Protein AF-A0ABD7PD71-F1 (afdb_monomer)

Organism: Klebsiella variicola (NCBI:txid244366)

InterPro domains:
  IPR013321 Arc-type ribbon-helix-helix [G3DSA:1.10.1220.10] (1-47)

Nearest PDB structures (foldseek):
  6bfi-assembly2_B  TM=2.786E-01  e=1.141E-01  Oscarella pearsei
  6bfi-assembly1_A  TM=2.712E-01  e=1.090E-01  Oscarella pearsei
  7qhm-assembly1_S  TM=3.442E-01  e=3.228E+00  Corynebacterium glutamicum ATCC 13032

pLDDT: mean 72.52, std 14.48, range [35.03, 93.0]

Solvent-accessible surface area (backbone atoms only — not comparable to full-atom values): 16579 Å² total; per-residue (Å²): 137,86,82,85,83,82,85,72,58,67,75,59,51,51,58,51,34,66,67,31,47,83,75,76,37,48,64,68,59,49,55,51,49,52,53,49,48,28,70,75,68,76,44,79,93,69,85,77,70,77,73,69,73,80,74,54,23,56,61,52,38,49,52,43,50,51,41,46,52,50,34,48,52,58,51,48,51,35,58,75,68,65,44,19,72,89,40,92,66,21,50,61,54,53,48,51,44,52,50,42,48,48,51,31,50,50,54,40,65,76,38,42,77,45,34,54,62,6,66,57,25,39,41,79,41,85,44,83,85,90,45,71,45,80,41,66,53,82,71,78,52,67,62,59,35,51,50,23,52,52,46,22,63,75,24,42,86,38,63,75,60,18,50,55,23,48,52,55,28,51,54,47,48,51,56,54,47,34,30,75,70,69,58,80,49,71,67,56,40,52,51,46,31,49,52,23,48,51,47,26,51,51,23,44,53,60,29,61,40,95,86,52,52,68,72,56,18,50,52,26,46,52,55,19,50,55,27,44,51,52,22,49,51,39,53,64,72,55,76,81,56,91,68,51,66,63,54,53,49,49,49,55,51,52,53,49,51,52,54,50,45,49,53,48,58,76,54,62,58,101,69,84,83,76,85,83,57,75,62,57,59,58,47,50,56,54,47,55,56,49,53,65,75,74,108

Mean predicted aligned error: 18.16 Å

Sequence (295 aa):
MAQINIRLPDEVSEKAGEVLTPIGLTLNSYLQGIAHHMAETGQIPVVIRQQSVALKPEEVFLEAFIRYRTAYTHLHDIYEEQVSDTTPGGTERLTRCADEVSAALEFFKQHEKIIAAAPSQLEVLPGAGSETYTFARSPELFIPLTGYLRESIRRSGSQPHMEQALLRAVDTLNELQKMVSGEVSATTTAVFIIQDARTVMLCAEEATRKDQEYIVARAWVSRMKEAFQRADLAYLNLKADAKISAFSRIIILLRRLVEDAERYVSRMPEKGEKFASGLQEDLSHLLDTLEQSLS

Secondary structure (DSSP, 8-state):
---------HHHHHHHHHHHGGGT--HHHHHHHHHHHHHHHSS-S-----------HHHHHHHHHHHHHHHHHHHHHHHHTT--TTSTTHHHHHHHHHHHHHHHHHHHHHHHHHHTTSGGGEEEEE-STT-EEEEE-----HHHHHHHHHHHHHTTT-HHHHHHHHHHHHHHHHHHHHHHHT---HHHHHHHHHHHHHHHHHHHHHHT-TT--HHHHHHHHHHHHHHHHHHHHHHHHTTTSTTHHHHHHHHHHHHHHHHHHHHHHHH--SS------HHHHHHHHHHHHHHHTT-

Radius of gyration: 26.74 Å; Cα contacts (8 Å, |Δi|>4): 281; chains: 1; bounding box: 75×42×70 Å

Structure (mmCIF, N/CA/C/O backbone):
data_AF-A0ABD7PD71-F1
#
_entry.id   AF-A0ABD7PD71-F1
#
loop_
_atom_site.group_PDB
_atom_site.id
_atom_site.type_symbol
_atom_site.label_atom_id
_atom_site.label_alt_id
_atom_site.label_comp_id
_atom_site.label_asym_id
_atom_site.label_entity_id
_atom_site.label_seq_id
_atom_site.pdbx_PDB_ins_code
_atom_site.Cartn_x
_atom_site.Cartn_y
_atom_site.Cartn_z
_atom_site.occupancy
_atom_site.B_iso_or_equiv
_atom_site.auth_seq_id
_atom_site.auth_comp_id
_atom_site.auth_asym_id
_atom_site.auth_atom_id
_atom_site.pdbx_PDB_model_num
ATOM 1 N N . MET A 1 1 ? 44.107 -11.091 30.445 1.00 36.75 1 MET A N 1
ATOM 2 C CA . MET A 1 1 ? 43.162 -10.109 31.017 1.00 36.75 1 MET A CA 1
ATOM 3 C C . MET A 1 1 ? 42.446 -9.431 29.864 1.00 36.75 1 MET A C 1
ATOM 5 O O . MET A 1 1 ? 43.117 -8.789 29.070 1.00 36.75 1 MET A O 1
ATOM 9 N N . ALA A 1 2 ? 41.136 -9.633 29.714 1.00 36.69 2 ALA A N 1
ATOM 10 C CA . ALA A 1 2 ? 40.344 -8.931 28.706 1.00 36.69 2 ALA A CA 1
ATOM 11 C C . ALA A 1 2 ? 39.770 -7.657 29.344 1.00 36.69 2 ALA A C 1
ATOM 13 O O . ALA A 1 2 ? 39.010 -7.746 30.305 1.00 36.69 2 ALA A O 1
ATOM 14 N N . GLN A 1 3 ? 40.168 -6.482 28.857 1.00 47.38 3 GLN A N 1
ATOM 15 C CA . GLN A 1 3 ? 39.502 -5.226 29.204 1.00 47.38 3 GLN A CA 1
ATOM 16 C C . GLN A 1 3 ? 38.254 -5.091 28.332 1.00 47.38 3 GLN A C 1
ATOM 18 O O . GLN A 1 3 ? 38.352 -5.035 27.108 1.00 47.38 3 GLN A O 1
ATOM 23 N N . ILE A 1 4 ? 37.082 -5.041 28.961 1.00 45.34 4 ILE A N 1
ATOM 24 C CA . ILE A 1 4 ? 35.839 -4.688 28.277 1.00 45.34 4 ILE A CA 1
ATOM 25 C C . ILE A 1 4 ? 35.793 -3.159 28.215 1.00 45.34 4 ILE A C 1
ATOM 27 O O . ILE A 1 4 ? 35.475 -2.505 29.204 1.00 45.34 4 ILE A O 1
ATOM 31 N N . ASN A 1 5 ? 36.146 -2.586 27.064 1.00 50.91 5 ASN A N 1
ATOM 32 C CA . ASN A 1 5 ? 35.965 -1.158 26.810 1.00 50.91 5 ASN A CA 1
ATOM 33 C C . ASN A 1 5 ? 34.536 -0.916 26.316 1.00 50.91 5 ASN A C 1
ATOM 35 O O . ASN A 1 5 ? 34.226 -1.159 25.151 1.00 50.91 5 ASN A O 1
ATOM 39 N N . ILE A 1 6 ? 33.670 -0.430 27.203 1.00 58.53 6 ILE A N 1
ATOM 40 C CA . ILE A 1 6 ? 32.329 0.034 26.843 1.00 58.53 6 ILE A CA 1
ATOM 41 C C . ILE A 1 6 ? 32.443 1.519 26.492 1.00 58.53 6 ILE A C 1
ATOM 43 O O . ILE A 1 6 ? 32.759 2.336 27.353 1.00 58.53 6 ILE A O 1
ATOM 47 N N . ARG A 1 7 ? 32.206 1.875 25.224 1.00 61.16 7 ARG A N 1
ATOM 48 C CA . ARG A 1 7 ? 32.016 3.273 24.813 1.00 61.16 7 ARG A CA 1
ATOM 49 C C . ARG A 1 7 ? 30.529 3.593 24.819 1.00 61.16 7 ARG A C 1
ATOM 51 O O . ARG A 1 7 ? 29.764 2.944 24.111 1.00 61.16 7 ARG A O 1
ATOM 58 N N . LEU A 1 8 ? 30.149 4.602 25.590 1.00 68.62 8 LEU A N 1
ATOM 59 C CA . LEU A 1 8 ? 28.817 5.197 25.569 1.00 68.62 8 LEU A CA 1
ATOM 60 C C . LEU A 1 8 ? 28.915 6.615 24.994 1.00 68.62 8 LEU A C 1
ATOM 62 O O . LEU A 1 8 ? 29.953 7.253 25.174 1.00 68.62 8 LEU A O 1
ATOM 66 N N . PRO A 1 9 ? 27.867 7.122 24.324 1.00 75.50 9 PRO A N 1
ATOM 67 C CA . PRO A 1 9 ? 27.778 8.539 23.986 1.00 75.50 9 PRO A CA 1
ATOM 68 C C . PRO A 1 9 ? 27.881 9.411 25.245 1.00 75.50 9 PRO A C 1
ATOM 70 O O . PRO A 1 9 ? 27.367 9.030 26.303 1.00 75.50 9 PRO A O 1
ATOM 73 N N . ASP A 1 10 ? 28.508 10.582 25.129 1.00 73.38 10 ASP A N 1
ATOM 74 C CA . ASP A 1 10 ? 28.763 11.477 26.269 1.00 73.38 10 ASP A CA 1
ATOM 75 C C . ASP A 1 10 ? 27.461 11.868 26.988 1.00 73.38 10 ASP A C 1
ATOM 77 O O . ASP A 1 10 ? 27.366 11.746 28.207 1.00 73.38 10 ASP A O 1
ATOM 81 N N . GLU A 1 11 ? 26.408 12.182 26.228 1.00 74.19 11 GLU A N 1
ATOM 82 C CA . GLU A 1 11 ? 25.088 12.553 26.760 1.00 74.19 11 GLU A CA 1
ATOM 83 C C . GLU A 1 11 ? 24.430 11.429 27.590 1.00 74.19 11 GLU A C 1
ATOM 85 O O . GLU A 1 11 ? 23.735 11.677 28.575 1.00 74.19 11 GLU A O 1
ATOM 90 N N . VAL A 1 12 ? 24.652 10.167 27.209 1.00 73.88 12 VAL A N 1
ATOM 91 C CA . VAL A 1 12 ? 24.123 9.002 27.937 1.00 73.88 12 VAL A CA 1
ATOM 92 C C . VAL A 1 12 ? 24.928 8.762 29.213 1.00 73.88 12 VAL A C 1
ATOM 94 O O . VAL A 1 12 ? 24.358 8.422 30.250 1.00 73.88 12 VAL A O 1
ATOM 97 N N . SER A 1 13 ? 26.245 8.960 29.147 1.00 78.56 13 SER A N 1
ATOM 98 C CA . SER A 1 13 ? 27.147 8.813 30.293 1.00 78.56 13 SER A CA 1
ATOM 99 C C . SER A 1 13 ? 26.860 9.852 31.375 1.00 78.56 13 SER A C 1
ATOM 101 O O . SER A 1 13 ? 26.856 9.517 32.559 1.00 78.56 13 SER A O 1
ATOM 103 N N . GLU A 1 14 ? 26.571 11.087 30.968 1.00 80.19 14 GLU A N 1
ATOM 104 C CA . GLU A 1 14 ? 26.246 12.196 31.864 1.00 80.19 14 GLU A CA 1
ATOM 105 C C . GLU A 1 14 ? 24.923 11.943 32.603 1.00 80.19 14 GLU A C 1
ATOM 107 O O . GLU A 1 14 ? 24.906 11.907 33.834 1.00 80.19 14 GLU A O 1
ATOM 112 N N . LYS A 1 15 ? 23.852 11.594 31.872 1.00 81.12 15 LYS A N 1
ATOM 113 C CA . LYS A 1 15 ? 22.547 11.230 32.463 1.00 81.12 15 LYS A CA 1
ATOM 114 C C . LYS A 1 15 ? 22.629 10.013 33.387 1.00 81.12 15 LYS A C 1
ATOM 116 O O . LYS A 1 15 ? 21.991 9.979 34.436 1.00 81.12 15 LYS A O 1
ATOM 121 N N . ALA A 1 16 ? 23.417 8.997 33.029 1.00 79.00 16 ALA A N 1
ATOM 122 C CA . ALA A 1 16 ? 23.639 7.849 33.908 1.00 79.00 16 ALA A CA 1
ATOM 123 C C . ALA A 1 16 ? 24.403 8.252 35.185 1.00 79.00 16 ALA A C 1
ATOM 125 O O . ALA A 1 16 ? 24.105 7.756 36.273 1.00 79.00 16 ALA A O 1
ATOM 126 N N . GLY A 1 17 ? 25.359 9.177 35.065 1.00 81.19 17 GLY A N 1
ATOM 127 C CA . GLY A 1 17 ? 26.083 9.762 36.191 1.00 81.19 17 GLY A CA 1
ATOM 128 C C . GLY A 1 17 ? 25.165 10.492 37.171 1.00 81.19 17 GLY A C 1
ATOM 129 O O . GLY A 1 17 ? 25.295 10.291 38.378 1.00 81.19 17 GLY A O 1
ATOM 130 N N . GLU A 1 18 ? 24.194 11.264 36.682 1.00 85.81 18 GLU A N 1
ATOM 131 C CA . GLU A 1 18 ? 23.212 11.978 37.517 1.00 85.81 18 GLU A CA 1
ATOM 132 C C . GLU A 1 18 ? 22.375 11.040 38.401 1.00 85.81 18 GLU A C 1
ATOM 134 O O . GLU A 1 18 ? 22.024 11.396 39.524 1.00 85.81 18 GLU A O 1
A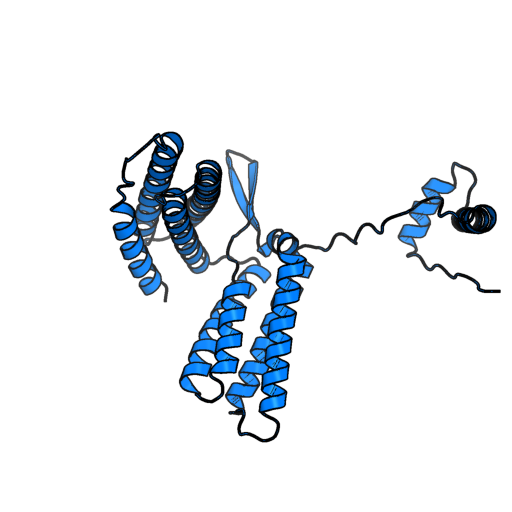TOM 139 N N . VAL A 1 19 ? 22.096 9.820 37.932 1.00 83.88 19 VAL A N 1
ATOM 140 C CA . VAL A 1 19 ? 21.331 8.808 38.683 1.00 83.88 19 VAL A CA 1
ATOM 141 C C . VAL A 1 19 ? 22.200 8.064 39.703 1.00 83.88 19 VAL A C 1
ATOM 143 O O . VAL A 1 19 ? 21.727 7.709 40.782 1.00 83.88 19 VAL A O 1
ATOM 146 N N . LEU A 1 20 ? 23.473 7.818 39.380 1.00 83.38 20 LEU A N 1
ATOM 147 C CA . LEU A 1 20 ? 24.384 7.024 40.215 1.00 83.38 20 LEU A CA 1
ATOM 148 C C . LEU A 1 20 ? 25.097 7.855 41.294 1.00 83.38 20 LEU A C 1
ATOM 150 O O . LEU A 1 20 ? 25.375 7.352 42.385 1.00 83.38 20 LEU A O 1
ATOM 154 N N . THR A 1 21 ? 25.352 9.136 41.027 1.00 87.06 21 THR A N 1
ATOM 155 C CA . THR A 1 21 ? 26.057 10.035 41.956 1.00 87.06 21 THR A CA 1
ATOM 156 C C . THR A 1 21 ? 25.343 10.186 43.311 1.00 87.06 21 THR A C 1
ATOM 158 O O . THR A 1 21 ? 26.023 10.099 44.336 1.00 87.06 21 THR A O 1
ATOM 161 N N . PRO A 1 22 ? 24.000 10.328 43.385 1.00 89.06 22 PRO A N 1
ATOM 162 C CA . PRO A 1 22 ? 23.274 10.425 44.656 1.00 89.06 22 PRO A CA 1
ATOM 163 C C . PRO A 1 22 ? 23.414 9.196 45.562 1.00 89.06 22 PRO A C 1
ATOM 165 O O . PRO A 1 22 ? 23.293 9.315 46.778 1.00 89.06 22 PRO A O 1
ATOM 168 N N . ILE A 1 23 ? 23.687 8.022 44.985 1.00 84.75 23 ILE A N 1
ATOM 169 C CA . ILE A 1 23 ? 23.923 6.771 45.721 1.00 84.75 23 ILE A CA 1
ATOM 170 C C . ILE A 1 23 ? 25.420 6.467 45.897 1.00 84.75 23 ILE A C 1
ATOM 172 O O . ILE A 1 23 ? 25.787 5.363 46.294 1.00 84.75 23 ILE A O 1
ATOM 176 N N . GLY A 1 24 ? 26.291 7.447 45.622 1.00 85.88 24 GLY A N 1
ATOM 177 C CA . GLY A 1 24 ? 27.736 7.363 45.841 1.00 85.88 24 GLY A CA 1
ATOM 178 C C . GLY A 1 24 ? 28.479 6.473 44.844 1.00 85.88 24 GLY A C 1
ATOM 179 O O . GLY A 1 24 ? 29.598 6.046 45.126 1.00 85.88 24 GLY A O 1
ATOM 180 N N . LEU A 1 25 ? 27.874 6.169 43.694 1.00 85.06 25 LEU A N 1
ATOM 181 C CA . LEU A 1 25 ? 28.465 5.309 42.674 1.00 85.06 25 LEU A CA 1
ATOM 182 C C . LEU A 1 25 ? 28.845 6.109 41.430 1.00 85.06 25 LEU A C 1
ATOM 184 O O . LEU A 1 25 ? 28.166 7.046 41.023 1.00 85.06 25 LEU A O 1
ATOM 188 N N . THR A 1 26 ? 29.927 5.685 40.786 1.00 83.62 26 THR A N 1
ATOM 189 C CA . THR A 1 26 ? 30.259 6.107 39.423 1.00 83.62 26 THR A CA 1
ATOM 190 C C . THR A 1 26 ? 29.777 5.049 38.439 1.00 83.62 26 THR A C 1
ATOM 192 O O . THR A 1 26 ? 29.654 3.871 38.787 1.00 83.62 26 THR A O 1
ATOM 195 N N . LEU A 1 27 ? 29.561 5.438 37.184 1.00 79.56 27 LEU A N 1
ATOM 196 C CA . LEU A 1 27 ? 29.194 4.492 36.131 1.00 79.56 27 LEU A CA 1
ATOM 197 C C . LEU A 1 27 ? 30.212 3.345 36.003 1.00 79.56 27 LEU A C 1
ATOM 199 O O . LEU A 1 27 ? 29.828 2.180 35.936 1.00 79.56 27 LEU A O 1
ATOM 203 N N . ASN A 1 28 ? 31.508 3.659 36.067 1.00 80.81 28 ASN A N 1
ATOM 204 C CA . ASN A 1 28 ? 32.566 2.650 36.008 1.00 80.81 28 ASN A CA 1
ATOM 205 C C . ASN A 1 28 ? 32.539 1.697 37.209 1.00 80.81 28 ASN A C 1
ATOM 207 O O . ASN A 1 28 ? 32.643 0.486 37.020 1.00 80.81 28 ASN A O 1
ATOM 211 N N . SER A 1 29 ? 32.370 2.208 38.433 1.00 80.62 29 SER A N 1
ATOM 212 C CA . SER A 1 29 ? 32.314 1.353 39.628 1.00 80.62 29 SER A CA 1
ATOM 213 C C . SER A 1 29 ? 31.059 0.477 39.646 1.00 80.62 29 SER A C 1
ATOM 215 O O . SER A 1 29 ? 31.117 -0.677 40.063 1.00 80.62 29 SER A O 1
ATOM 217 N N . TYR A 1 30 ? 29.936 0.995 39.144 1.00 82.56 30 TYR A N 1
ATOM 218 C CA . TYR A 1 30 ? 28.691 0.243 39.013 1.00 82.56 30 TYR A CA 1
ATOM 219 C C . TYR A 1 30 ? 28.817 -0.911 38.003 1.00 82.56 30 TYR A C 1
ATOM 221 O O . TYR A 1 30 ? 28.491 -2.055 38.324 1.00 82.56 30 TYR A O 1
ATOM 229 N N . LEU A 1 31 ? 29.372 -0.648 36.814 1.00 79.25 31 LEU A N 1
ATOM 230 C CA . LEU A 1 31 ? 29.598 -1.674 35.787 1.00 79.25 31 LEU A CA 1
ATOM 231 C C . LEU A 1 31 ? 30.602 -2.746 36.242 1.00 79.25 31 LEU A C 1
ATOM 233 O O . LEU A 1 31 ? 30.401 -3.933 35.979 1.00 79.25 31 LEU A O 1
ATOM 237 N N . GLN A 1 32 ? 31.653 -2.355 36.971 1.00 79.69 32 GLN A N 1
ATOM 238 C CA . GLN A 1 32 ? 32.589 -3.304 37.584 1.00 79.69 32 GLN A CA 1
ATOM 239 C C . GLN A 1 32 ? 31.912 -4.194 38.633 1.00 79.69 32 GLN A C 1
ATOM 241 O O . GLN A 1 32 ? 32.198 -5.392 38.679 1.00 79.69 32 GLN A O 1
ATOM 246 N N . GLY A 1 33 ? 31.000 -3.633 39.434 1.00 79.75 33 GLY A N 1
ATOM 247 C CA . GLY A 1 33 ? 30.211 -4.377 40.418 1.00 79.75 33 GLY A CA 1
ATOM 248 C C . G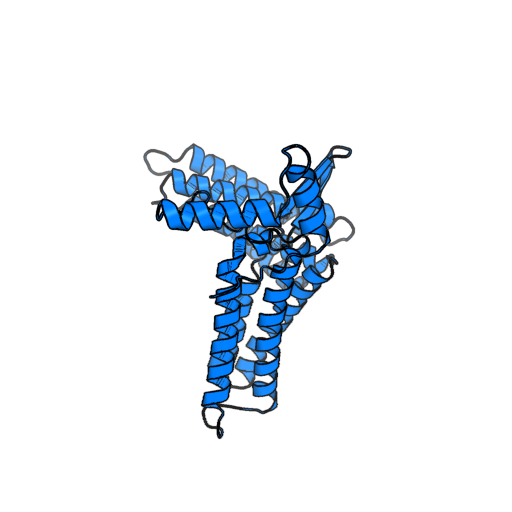LY A 1 33 ? 29.295 -5.421 39.777 1.00 79.75 33 GLY A C 1
ATOM 249 O O . GLY A 1 33 ? 29.239 -6.554 40.249 1.00 79.75 33 GLY A O 1
ATOM 250 N N . ILE A 1 34 ? 28.651 -5.086 38.653 1.00 76.81 34 ILE A N 1
ATOM 251 C CA . ILE A 1 34 ? 27.865 -6.051 37.864 1.00 76.81 34 ILE A CA 1
ATOM 252 C C . ILE A 1 34 ? 28.758 -7.193 37.369 1.00 76.81 34 ILE A C 1
ATOM 254 O O . ILE A 1 34 ? 28.402 -8.360 37.521 1.00 76.81 34 ILE A O 1
ATOM 258 N N . ALA A 1 35 ? 29.934 -6.873 36.821 1.00 75.00 35 ALA A N 1
ATOM 259 C CA . ALA A 1 35 ? 30.870 -7.884 36.336 1.00 75.00 35 ALA A CA 1
ATOM 260 C C . ALA A 1 35 ? 31.373 -8.809 37.461 1.00 75.00 35 ALA A C 1
ATOM 262 O O . ALA A 1 35 ? 31.451 -10.021 37.259 1.00 75.00 35 ALA A O 1
ATOM 263 N N . HIS A 1 36 ? 31.666 -8.264 38.648 1.00 78.50 36 HIS A N 1
ATOM 264 C CA . HIS A 1 36 ? 32.048 -9.062 39.820 1.00 78.50 36 HIS A CA 1
ATOM 265 C C . HIS A 1 36 ? 30.905 -9.967 40.275 1.00 78.50 36 HIS A C 1
ATOM 267 O O . HIS A 1 36 ? 31.108 -11.164 40.451 1.00 78.50 36 HIS A O 1
ATOM 273 N N . HIS A 1 37 ? 29.688 -9.432 40.367 1.00 76.00 37 HIS A N 1
ATOM 274 C CA . HIS A 1 37 ? 28.518 -10.217 40.742 1.00 76.00 37 HIS A CA 1
ATOM 275 C C . HIS A 1 37 ? 28.256 -11.377 39.769 1.00 76.00 37 HIS A C 1
ATOM 277 O O . HIS A 1 37 ? 27.963 -12.492 40.200 1.00 76.00 37 HIS A O 1
ATOM 283 N N . MET A 1 38 ? 28.405 -11.143 38.460 1.00 75.94 38 MET A N 1
ATOM 284 C CA . MET A 1 38 ? 28.291 -12.191 37.440 1.00 7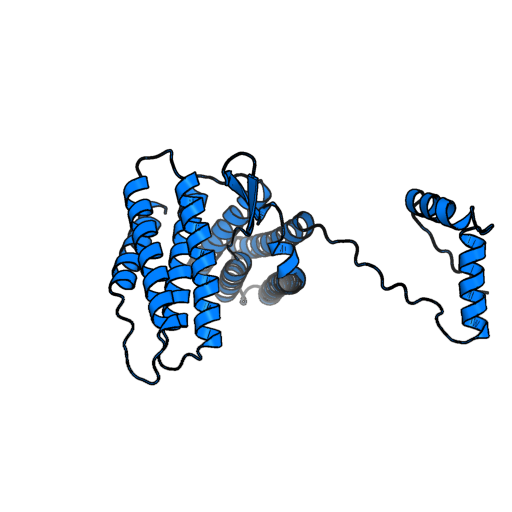5.94 38 MET A CA 1
ATOM 285 C C . MET A 1 38 ? 29.364 -13.272 37.599 1.00 75.94 38 MET A C 1
ATOM 287 O O . MET A 1 38 ? 29.066 -14.454 37.446 1.00 75.94 38 MET A O 1
ATOM 291 N N . ALA A 1 39 ? 30.601 -12.878 37.911 1.00 78.56 39 ALA A N 1
ATOM 292 C CA . ALA A 1 39 ? 31.701 -13.813 38.126 1.00 78.56 39 ALA A CA 1
ATOM 293 C C . ALA A 1 39 ? 31.507 -14.664 39.393 1.00 78.56 39 ALA A C 1
ATOM 295 O O . ALA A 1 39 ? 31.817 -15.852 39.380 1.00 78.56 39 ALA A O 1
ATOM 296 N N . GLU A 1 40 ? 30.977 -14.076 40.467 1.00 80.00 40 GLU A N 1
ATOM 297 C CA . GLU A 1 40 ? 30.764 -14.761 41.747 1.00 80.00 40 GLU A CA 1
ATOM 298 C C . GLU A 1 40 ? 29.544 -15.689 41.737 1.00 80.00 40 GLU A C 1
ATOM 300 O O . GLU A 1 40 ? 29.584 -16.770 42.320 1.00 80.00 40 GLU A O 1
ATOM 305 N N . THR A 1 41 ? 28.456 -15.286 41.077 1.00 78.06 41 THR A N 1
ATOM 306 C CA . THR A 1 41 ? 27.176 -16.019 41.119 1.00 78.06 41 THR A CA 1
ATOM 307 C C . THR A 1 41 ? 26.910 -16.871 39.881 1.00 78.06 41 THR A C 1
ATOM 309 O O . THR A 1 41 ? 26.029 -17.731 39.904 1.00 78.06 41 THR A O 1
ATOM 312 N N . GLY A 1 42 ? 27.634 -16.635 38.782 1.00 70.94 42 GLY A N 1
ATOM 313 C CA . GLY A 1 42 ? 27.369 -17.257 37.483 1.00 70.94 42 GLY A CA 1
ATOM 314 C C . GLY A 1 42 ? 26.043 -16.825 36.845 1.00 70.94 42 GLY A C 1
ATOM 315 O O . GLY A 1 42 ? 25.611 -17.434 35.867 1.00 70.94 42 GLY A O 1
ATOM 316 N N . GLN A 1 43 ? 25.376 -15.803 37.390 1.00 69.69 43 GLN A N 1
ATOM 317 C CA . GLN A 1 43 ? 24.070 -15.324 36.942 1.00 69.69 43 GLN A CA 1
ATOM 318 C C . GLN A 1 43 ? 24.154 -13.872 36.463 1.00 69.69 43 GLN A C 1
ATOM 320 O O . GLN A 1 43 ? 24.951 -13.079 36.956 1.00 69.69 43 GLN A O 1
ATOM 325 N N . ILE A 1 44 ? 23.317 -13.513 35.486 1.00 67.62 44 ILE A N 1
ATOM 326 C CA . ILE A 1 44 ? 23.185 -12.130 35.013 1.00 67.62 44 ILE A CA 1
ATOM 327 C C . ILE A 1 44 ? 22.226 -11.404 35.972 1.00 67.62 44 ILE A C 1
ATOM 329 O O . ILE A 1 44 ? 21.039 -11.733 35.966 1.00 67.62 44 ILE A O 1
ATOM 333 N N . PRO A 1 45 ? 22.688 -10.421 36.774 1.00 57.88 45 PRO A N 1
ATOM 334 C CA . PRO A 1 45 ? 21.853 -9.792 37.803 1.00 57.88 45 PRO A CA 1
ATOM 335 C C . PRO A 1 45 ? 20.702 -8.972 37.218 1.00 57.88 45 PRO A C 1
ATOM 337 O O . PRO A 1 45 ? 19.654 -8.839 37.843 1.00 57.88 45 PRO A O 1
ATOM 340 N N . VAL A 1 46 ? 20.890 -8.420 36.015 1.00 60.00 46 VAL A N 1
ATOM 341 C CA . VAL A 1 46 ? 19.880 -7.627 35.312 1.00 60.00 46 VAL A CA 1
ATOM 342 C C . VAL A 1 46 ? 19.930 -7.956 33.825 1.00 60.00 46 VAL A C 1
ATOM 344 O O . VAL A 1 46 ? 20.925 -7.698 33.151 1.00 60.00 46 VAL A O 1
ATOM 347 N N . VAL A 1 47 ? 18.834 -8.488 33.287 1.00 51.97 47 VAL A N 1
ATOM 348 C CA . VAL A 1 47 ? 18.639 -8.594 31.837 1.00 51.97 47 VAL A CA 1
ATOM 349 C C . VAL A 1 47 ? 18.040 -7.278 31.354 1.00 51.97 47 VAL A C 1
ATOM 351 O O . VAL A 1 47 ? 16.821 -7.122 31.286 1.00 51.97 47 VAL A O 1
ATOM 354 N N . ILE A 1 48 ? 18.897 -6.313 31.020 1.00 48.91 48 ILE A N 1
ATOM 355 C CA . ILE A 1 48 ? 18.466 -5.136 30.263 1.00 48.91 48 ILE A CA 1
ATOM 356 C C . ILE A 1 48 ? 18.280 -5.610 28.826 1.00 48.91 48 ILE A C 1
ATOM 358 O O . ILE A 1 48 ? 19.232 -5.694 28.051 1.00 48.91 48 ILE A O 1
ATOM 362 N N . ARG A 1 49 ? 17.046 -5.981 28.472 1.00 38.09 49 ARG A N 1
ATOM 363 C CA . ARG A 1 49 ? 16.687 -6.126 27.060 1.00 38.09 49 ARG A CA 1
ATOM 364 C C . ARG A 1 49 ? 16.984 -4.776 26.424 1.00 38.09 49 ARG A C 1
ATOM 366 O O . ARG A 1 49 ? 16.468 -3.775 26.918 1.00 38.09 49 ARG A O 1
ATOM 373 N N . GLN A 1 50 ? 17.820 -4.740 25.383 1.00 37.91 50 GLN A N 1
ATOM 374 C CA . GLN A 1 50 ? 17.919 -3.552 24.540 1.00 37.91 50 GLN A CA 1
ATOM 375 C C . GLN A 1 50 ? 16.483 -3.134 24.230 1.00 37.91 50 GLN A C 1
ATOM 377 O O . GLN A 1 50 ? 15.749 -3.881 23.580 1.00 37.91 50 GLN A O 1
ATOM 382 N N . GLN A 1 51 ? 16.057 -1.976 24.741 1.00 36.03 51 GLN A N 1
ATOM 383 C CA . GLN A 1 51 ? 14.976 -1.267 24.089 1.00 36.03 51 GLN A CA 1
ATOM 384 C C . GLN A 1 51 ? 15.517 -1.042 22.687 1.00 36.03 51 GLN A C 1
ATOM 386 O O . GLN A 1 51 ? 16.475 -0.291 22.508 1.00 36.03 51 GLN A O 1
ATOM 391 N N . SER A 1 52 ? 14.989 -1.805 21.729 1.00 40.47 52 SER A N 1
ATOM 392 C CA . SER A 1 52 ? 15.120 -1.514 20.311 1.00 40.47 52 SER A CA 1
ATOM 393 C C . SER A 1 52 ? 15.004 -0.004 20.186 1.00 40.47 52 SER A C 1
ATOM 395 O O . SER A 1 52 ? 13.969 0.534 20.593 1.00 40.47 52 SER A O 1
ATOM 397 N N . VAL A 1 53 ? 16.078 0.666 19.745 1.00 47.03 53 VAL A N 1
ATOM 398 C CA . VAL A 1 53 ? 16.044 2.096 19.417 1.00 47.03 53 VAL A CA 1
ATOM 399 C C . VAL A 1 53 ? 14.739 2.290 18.671 1.00 47.03 53 VAL A C 1
ATOM 401 O O . VAL A 1 53 ? 14.513 1.562 17.704 1.00 47.03 53 VAL A O 1
ATOM 404 N N . ALA A 1 54 ? 13.835 3.116 19.203 1.00 50.62 54 ALA A N 1
ATOM 405 C CA . ALA A 1 54 ? 12.510 3.271 18.626 1.00 50.62 54 ALA A CA 1
ATOM 406 C C . ALA A 1 54 ? 12.709 3.664 17.160 1.00 50.62 54 ALA A C 1
ATOM 408 O O . ALA A 1 54 ? 13.143 4.779 16.873 1.00 50.62 54 ALA A O 1
ATOM 409 N N . LEU A 1 55 ? 12.518 2.702 16.254 1.00 56.25 55 LEU A N 1
ATOM 410 C CA . LEU A 1 55 ? 12.746 2.902 14.834 1.00 56.25 55 LEU A CA 1
ATOM 411 C C . LEU A 1 55 ? 11.777 3.992 14.406 1.00 56.25 55 LEU A C 1
ATOM 413 O O . LEU A 1 55 ? 10.570 3.836 14.609 1.00 56.25 55 LEU A O 1
ATOM 417 N N . LYS A 1 56 ? 12.290 5.106 13.879 1.00 60.97 56 LYS A N 1
ATOM 418 C CA . LYS A 1 56 ? 11.416 6.201 13.473 1.00 60.97 56 LYS A CA 1
ATOM 419 C C . LYS A 1 56 ? 10.600 5.733 12.270 1.00 60.97 56 LYS A C 1
ATOM 421 O O . LYS A 1 56 ? 11.197 5.379 11.253 1.00 60.97 56 LYS A O 1
ATOM 426 N N . PRO A 1 57 ? 9.262 5.744 12.351 1.00 67.00 57 PRO A N 1
ATOM 427 C CA . PRO A 1 57 ? 8.409 5.263 11.270 1.00 67.00 57 PRO A CA 1
ATOM 428 C C . PRO A 1 57 ? 8.723 5.859 9.886 1.00 67.00 57 PRO A C 1
ATOM 430 O O . PRO A 1 57 ? 8.735 5.134 8.895 1.00 67.00 57 PRO A O 1
ATOM 433 N N . GLU A 1 58 ? 9.070 7.149 9.821 1.00 64.31 58 GLU A N 1
ATOM 434 C CA . GLU A 1 58 ? 9.473 7.842 8.583 1.00 64.31 58 GLU A CA 1
ATOM 435 C C . GLU A 1 58 ? 10.755 7.275 7.967 1.00 64.31 58 GLU A C 1
ATOM 437 O O . GLU A 1 58 ? 10.819 7.061 6.759 1.00 64.31 58 GLU A O 1
ATOM 442 N N . GLU A 1 59 ? 11.768 7.004 8.794 1.00 62.84 59 GLU A N 1
ATOM 443 C CA . GLU A 1 59 ? 13.058 6.469 8.348 1.00 62.84 59 GLU A CA 1
ATOM 444 C C . GLU A 1 59 ? 12.882 5.047 7.802 1.00 62.84 59 GLU A C 1
ATOM 446 O O . GLU A 1 59 ? 13.454 4.694 6.774 1.00 62.84 59 GLU A O 1
ATOM 451 N N . VAL A 1 60 ? 12.023 4.247 8.442 1.00 74.25 60 VAL A N 1
ATOM 452 C CA . VAL A 1 60 ? 11.722 2.878 8.004 1.00 74.25 60 VAL A CA 1
ATOM 453 C C . VAL A 1 60 ? 10.888 2.860 6.720 1.00 74.25 60 VAL A C 1
ATOM 455 O O . VAL A 1 60 ? 11.145 2.044 5.835 1.00 74.25 60 VAL A O 1
ATOM 458 N N . PHE A 1 61 ? 9.916 3.767 6.582 1.00 80.75 61 PHE A N 1
ATOM 459 C CA . PHE A 1 61 ? 9.157 3.932 5.340 1.00 80.75 61 PHE A CA 1
ATOM 460 C C . PHE A 1 61 ? 10.064 4.366 4.181 1.00 80.75 61 PHE A C 1
ATOM 462 O O . PHE A 1 61 ? 9.998 3.785 3.095 1.00 80.75 61 PHE A O 1
ATOM 469 N N . LEU A 1 62 ? 10.940 5.350 4.412 1.00 71.56 62 LEU A N 1
ATOM 470 C CA . LEU A 1 62 ? 11.886 5.837 3.410 1.00 71.56 62 LEU A CA 1
ATOM 471 C C . LEU A 1 62 ? 12.865 4.739 2.978 1.00 71.56 62 LEU A C 1
ATOM 473 O O . LEU A 1 62 ? 13.102 4.568 1.786 1.00 71.56 62 LEU A O 1
ATOM 477 N N . GLU A 1 63 ? 13.383 3.960 3.926 1.00 77.50 63 GLU A N 1
ATOM 478 C CA . GLU A 1 63 ? 14.259 2.822 3.642 1.00 77.50 63 GLU A CA 1
ATOM 479 C C . GLU A 1 63 ? 13.545 1.752 2.800 1.00 77.50 63 GLU A C 1
ATOM 481 O O . GLU A 1 63 ? 14.103 1.259 1.817 1.00 77.50 63 GLU A O 1
ATOM 486 N N . ALA A 1 64 ? 12.283 1.431 3.117 1.00 86.25 64 ALA A N 1
ATOM 487 C CA . ALA A 1 64 ? 11.482 0.526 2.295 1.00 86.25 64 ALA A CA 1
ATOM 488 C C . ALA A 1 64 ? 11.317 1.077 0.869 1.00 86.25 64 ALA A C 1
ATOM 490 O O . ALA A 1 64 ? 11.584 0.370 -0.104 1.00 86.25 64 ALA A O 1
ATOM 491 N N . PHE A 1 65 ? 10.949 2.352 0.729 1.00 84.75 65 PHE A N 1
ATOM 492 C CA . PHE A 1 65 ? 10.820 3.019 -0.567 1.00 84.75 65 PHE A CA 1
ATOM 493 C C . PHE A 1 65 ? 12.121 2.987 -1.387 1.00 84.75 65 PHE A C 1
ATOM 495 O O . PHE A 1 65 ? 12.093 2.609 -2.560 1.00 84.75 65 PHE A O 1
ATOM 502 N N . ILE A 1 66 ? 13.265 3.322 -0.781 1.00 74.50 66 ILE A N 1
ATOM 503 C CA . ILE A 1 66 ? 14.576 3.334 -1.450 1.00 74.50 66 ILE A CA 1
ATOM 504 C C . ILE A 1 66 ? 14.941 1.942 -1.973 1.00 74.50 66 ILE A C 1
ATOM 506 O O . ILE A 1 66 ? 15.434 1.831 -3.098 1.00 74.50 66 ILE A O 1
ATOM 510 N N . ARG A 1 67 ? 14.656 0.876 -1.214 1.00 85.50 67 ARG A N 1
ATOM 511 C CA . ARG A 1 67 ? 14.922 -0.509 -1.641 1.00 85.50 67 ARG A CA 1
ATOM 512 C C . ARG A 1 67 ? 14.136 -0.880 -2.893 1.00 85.50 67 ARG A C 1
ATOM 514 O O . ARG A 1 67 ? 14.723 -1.364 -3.858 1.00 85.50 67 ARG A O 1
ATOM 521 N N . TYR A 1 68 ? 12.835 -0.591 -2.917 1.00 89.75 68 TYR A N 1
ATOM 522 C CA . TYR A 1 68 ? 12.013 -0.844 -4.103 1.00 89.75 68 TYR A CA 1
ATOM 523 C C . TYR A 1 68 ? 12.408 0.031 -5.295 1.00 89.75 68 TYR A C 1
ATOM 525 O O . TYR A 1 68 ? 12.439 -0.455 -6.424 1.00 89.75 68 TYR A O 1
ATOM 533 N N . ARG A 1 69 ? 12.743 1.304 -5.062 1.00 83.81 69 ARG A N 1
ATOM 534 C CA . ARG A 1 69 ? 13.200 2.211 -6.121 1.00 83.81 69 ARG A CA 1
ATOM 535 C C . ARG A 1 69 ? 14.529 1.760 -6.721 1.00 83.81 69 ARG A C 1
ATOM 537 O O . ARG A 1 69 ? 14.686 1.812 -7.932 1.00 83.81 69 ARG A O 1
ATOM 544 N N . THR A 1 70 ? 15.451 1.273 -5.896 1.00 80.81 70 THR A N 1
ATOM 545 C CA . THR A 1 70 ? 16.725 0.696 -6.355 1.00 80.81 70 THR A CA 1
ATOM 546 C C . THR A 1 70 ? 16.486 -0.523 -7.243 1.00 80.81 70 THR A C 1
ATOM 548 O O . THR A 1 70 ? 17.007 -0.576 -8.354 1.00 80.81 70 THR A O 1
ATOM 551 N N . ALA A 1 71 ? 15.634 -1.454 -6.797 1.00 90.12 71 ALA A N 1
ATOM 552 C CA . ALA A 1 71 ? 15.282 -2.637 -7.580 1.00 90.12 71 ALA A CA 1
ATOM 553 C C . ALA A 1 71 ? 14.608 -2.274 -8.918 1.00 90.12 71 ALA A C 1
ATOM 555 O O . ALA A 1 71 ? 14.908 -2.877 -9.946 1.00 90.12 71 ALA A O 1
ATOM 556 N N . TYR A 1 72 ? 13.728 -1.264 -8.924 1.00 92.12 72 TYR A N 1
ATOM 557 C CA . TYR A 1 72 ? 13.141 -0.729 -10.153 1.00 92.12 72 TYR A CA 1
ATOM 558 C C . TYR A 1 72 ? 14.205 -0.178 -11.106 1.00 92.12 72 TYR A C 1
ATOM 560 O O . TYR A 1 72 ? 14.188 -0.541 -12.277 1.00 92.12 72 TYR A O 1
ATOM 568 N N . THR A 1 73 ? 15.131 0.659 -10.626 1.00 85.69 73 THR A N 1
ATOM 569 C CA . THR A 1 73 ? 16.181 1.252 -11.469 1.00 85.69 73 THR A CA 1
ATOM 570 C C . THR A 1 73 ? 17.016 0.168 -12.143 1.00 85.69 73 THR A C 1
ATOM 572 O O . THR A 1 73 ? 17.157 0.183 -13.359 1.00 85.69 73 THR A O 1
ATOM 575 N N . HIS A 1 74 ? 17.480 -0.832 -11.390 1.00 86.56 74 HIS A N 1
ATOM 576 C CA . HIS A 1 74 ? 18.260 -1.927 -11.971 1.00 86.56 74 HIS A CA 1
ATOM 577 C C . HIS A 1 74 ? 17.458 -2.760 -12.984 1.00 86.56 74 HIS A C 1
ATOM 579 O O . HIS A 1 74 ? 18.008 -3.217 -13.986 1.00 86.56 74 HIS A O 1
ATOM 585 N N . LEU A 1 75 ? 16.153 -2.949 -12.759 1.00 89.00 75 LEU A N 1
ATOM 586 C CA . LEU A 1 75 ? 15.279 -3.623 -13.722 1.00 89.00 75 LEU A CA 1
ATOM 587 C C . LEU A 1 75 ? 15.010 -2.790 -14.975 1.00 89.00 75 LEU A C 1
ATOM 589 O O . LEU A 1 75 ? 14.910 -3.349 -16.067 1.00 89.00 75 LEU A O 1
ATOM 593 N N . HIS A 1 76 ? 14.898 -1.476 -14.825 1.00 88.25 76 HIS A N 1
ATOM 594 C CA . HIS A 1 76 ? 14.784 -0.551 -15.941 1.00 88.25 76 HIS A CA 1
ATOM 595 C C . HIS A 1 76 ? 16.070 -0.548 -16.780 1.00 88.25 76 HIS A C 1
ATOM 597 O O . HIS A 1 76 ? 15.995 -0.594 -18.002 1.00 88.25 76 HIS A O 1
ATOM 603 N N . ASP A 1 77 ? 17.245 -0.600 -16.148 1.00 88.06 77 ASP A N 1
ATOM 604 C CA . ASP A 1 77 ? 18.527 -0.721 -16.854 1.00 88.06 77 ASP A CA 1
ATOM 605 C C . ASP A 1 77 ? 18.605 -2.031 -17.660 1.00 88.06 77 ASP A C 1
ATOM 607 O O . ASP A 1 77 ? 19.034 -2.036 -18.811 1.00 88.06 77 ASP A O 1
ATOM 611 N N . ILE A 1 78 ? 18.123 -3.150 -17.100 1.00 87.25 78 ILE A N 1
ATOM 612 C CA . ILE A 1 78 ? 17.998 -4.432 -17.823 1.00 87.25 78 ILE A CA 1
ATOM 613 C C . ILE A 1 78 ? 17.081 -4.298 -19.045 1.00 87.25 78 ILE A C 1
ATOM 615 O O . ILE A 1 78 ? 17.382 -4.866 -20.097 1.00 87.25 78 ILE A O 1
ATOM 619 N N . TYR A 1 79 ? 15.970 -3.569 -18.913 1.00 88.19 79 TYR A N 1
ATOM 620 C CA . TYR A 1 79 ? 15.036 -3.320 -20.009 1.00 88.19 79 TYR A CA 1
ATOM 621 C C . TYR A 1 79 ? 15.671 -2.491 -21.135 1.00 88.19 79 TYR A C 1
ATOM 623 O O . TYR A 1 79 ? 15.609 -2.906 -22.295 1.00 88.19 79 TYR A O 1
ATOM 631 N N . GLU A 1 80 ? 16.321 -1.376 -20.792 1.00 87.56 80 GLU A N 1
ATOM 632 C CA . GLU A 1 80 ? 17.009 -0.483 -21.738 1.00 87.56 80 GLU A CA 1
ATOM 633 C C . GLU A 1 80 ? 18.153 -1.196 -22.471 1.00 87.56 80 GLU A C 1
ATOM 635 O O . GLU A 1 80 ? 18.309 -1.072 -23.685 1.00 87.56 80 GLU A O 1
ATOM 640 N N . GLU A 1 81 ? 18.924 -2.014 -21.752 1.00 87.44 81 GLU A N 1
ATOM 641 C CA . GLU A 1 81 ? 20.013 -2.811 -22.323 1.00 87.44 81 GLU A CA 1
ATOM 642 C C . GLU A 1 81 ? 19.528 -4.068 -23.069 1.00 87.44 81 GLU A C 1
ATOM 644 O O . GLU A 1 81 ? 20.342 -4.811 -23.620 1.00 87.44 81 GLU A O 1
ATOM 649 N N . GLN A 1 82 ? 18.214 -4.320 -23.095 1.00 83.81 82 GLN A N 1
ATOM 650 C CA . GLN A 1 82 ? 17.581 -5.487 -23.726 1.00 83.81 82 GLN A CA 1
ATOM 651 C C . GLN A 1 82 ? 18.141 -6.829 -23.223 1.00 83.81 82 GLN A C 1
ATOM 653 O O . GLN A 1 82 ? 18.236 -7.818 -23.957 1.00 83.81 82 GLN A O 1
ATOM 658 N N . VAL A 1 83 ? 18.519 -6.867 -21.947 1.00 80.50 83 VAL A N 1
ATOM 659 C CA . VAL A 1 83 ? 19.104 -8.039 -21.299 1.00 80.50 83 VAL A CA 1
ATOM 660 C C . VAL A 1 83 ? 18.016 -9.084 -21.064 1.00 80.50 83 VAL A C 1
ATOM 662 O O . VAL A 1 83 ? 16.992 -8.822 -20.437 1.00 80.50 83 VAL A O 1
ATOM 665 N N . SER A 1 84 ? 18.263 -10.303 -21.541 1.00 82.12 84 SER A N 1
ATOM 666 C CA . SER A 1 84 ? 17.390 -11.465 -21.339 1.00 82.12 84 SER A CA 1
ATOM 667 C C . SER A 1 84 ? 18.176 -12.662 -20.810 1.00 82.12 84 SER A C 1
ATOM 669 O O . SER A 1 84 ? 19.407 -12.662 -20.795 1.00 82.12 84 SER A O 1
ATOM 671 N N . ASP A 1 85 ? 17.474 -13.716 -20.413 1.00 78.44 85 ASP A N 1
ATOM 672 C CA . ASP A 1 85 ? 18.046 -15.010 -20.022 1.00 78.44 85 ASP A CA 1
ATOM 673 C C . ASP A 1 85 ? 18.995 -15.612 -21.075 1.00 78.44 85 ASP A C 1
ATOM 675 O O . ASP A 1 85 ? 19.942 -16.315 -20.721 1.00 78.44 85 ASP A O 1
ATOM 679 N N . THR A 1 86 ? 18.795 -15.274 -22.352 1.00 80.38 86 THR A N 1
ATOM 680 C CA . THR A 1 86 ? 19.649 -15.701 -23.473 1.00 80.38 86 THR A CA 1
ATOM 681 C C . THR A 1 86 ? 20.908 -14.851 -23.684 1.00 80.38 86 THR A C 1
ATOM 683 O O . THR A 1 86 ? 21.819 -15.272 -24.401 1.00 80.38 86 THR A O 1
ATOM 686 N N . THR A 1 87 ? 20.999 -13.667 -23.068 1.00 82.69 87 THR A N 1
ATOM 687 C CA . THR A 1 87 ? 22.181 -12.794 -23.184 1.00 82.69 87 THR A CA 1
ATOM 688 C C . THR A 1 87 ? 23.314 -13.242 -22.249 1.00 82.69 87 THR A C 1
ATOM 690 O O . THR A 1 87 ? 23.042 -13.770 -21.165 1.00 82.69 87 THR A O 1
ATOM 693 N N . PRO A 1 88 ? 24.600 -13.035 -22.609 1.00 84.62 88 PRO A N 1
ATOM 694 C CA . PRO A 1 88 ? 25.721 -13.375 -21.732 1.00 84.62 88 PRO A CA 1
ATOM 695 C C . PRO A 1 88 ? 25.602 -12.687 -20.364 1.00 84.62 88 PRO A C 1
ATOM 697 O O . PRO A 1 88 ? 25.552 -11.464 -20.281 1.00 84.62 88 PRO A O 1
ATOM 700 N N . GLY A 1 89 ? 25.536 -13.474 -19.285 1.00 85.31 89 GLY A N 1
ATOM 701 C CA . GLY A 1 89 ? 25.360 -12.961 -17.919 1.00 85.31 89 GLY A CA 1
ATOM 702 C C . GLY A 1 89 ? 23.943 -12.468 -17.581 1.00 85.31 89 GLY A C 1
ATOM 703 O O . GLY A 1 89 ? 23.697 -12.056 -16.448 1.00 85.31 89 GLY A O 1
ATOM 704 N N . GLY A 1 90 ? 22.983 -12.538 -18.510 1.00 85.69 90 GLY A N 1
ATOM 705 C CA . GLY A 1 90 ? 21.625 -12.034 -18.290 1.00 85.69 90 GLY A CA 1
ATOM 706 C C . GLY A 1 90 ? 20.854 -12.797 -17.214 1.00 85.69 90 GLY A C 1
ATOM 707 O O . GLY A 1 90 ? 20.180 -12.185 -16.389 1.00 85.69 90 GLY A O 1
ATOM 708 N N . THR A 1 91 ? 21.036 -14.120 -17.131 1.00 88.69 91 THR A N 1
ATOM 709 C CA . THR A 1 91 ? 20.434 -14.943 -16.064 1.00 88.69 91 THR A CA 1
ATOM 710 C C . THR A 1 91 ? 20.912 -14.516 -14.669 1.00 88.69 91 THR A C 1
ATOM 712 O O . THR A 1 91 ? 20.105 -14.406 -13.748 1.00 88.69 91 THR A O 1
ATOM 715 N N . GLU A 1 92 ? 22.206 -14.223 -14.501 1.00 90.19 92 GLU A N 1
ATOM 716 C CA . GLU A 1 92 ? 22.775 -13.783 -13.218 1.00 90.19 92 GLU A CA 1
ATOM 717 C C . GLU A 1 92 ? 22.219 -12.412 -12.807 1.00 90.19 92 GLU A C 1
ATOM 719 O O . GLU A 1 92 ? 21.798 -12.220 -11.666 1.00 90.19 92 GLU A O 1
ATOM 724 N N . ARG A 1 93 ? 22.122 -11.478 -13.760 1.00 88.25 93 ARG A N 1
ATOM 725 C CA . ARG A 1 93 ? 21.564 -10.137 -13.529 1.00 88.25 93 ARG A CA 1
ATOM 726 C C . ARG A 1 93 ? 20.079 -10.164 -13.171 1.00 88.25 93 ARG A C 1
ATOM 728 O O . ARG A 1 93 ? 19.668 -9.475 -12.237 1.00 88.25 93 ARG A O 1
ATOM 735 N N . LEU A 1 94 ? 19.287 -10.973 -13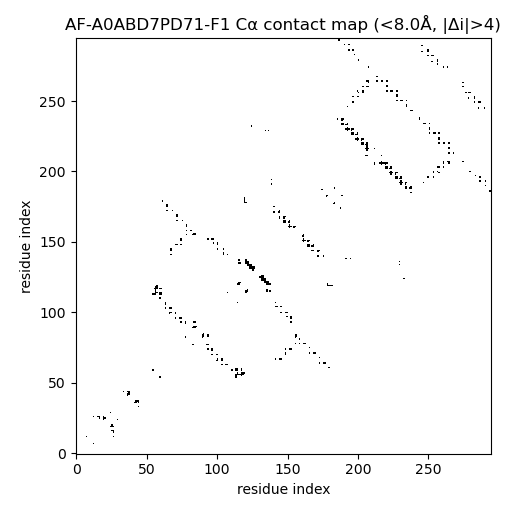.875 1.00 88.81 94 LEU A N 1
ATOM 736 C CA . LEU A 1 94 ? 17.864 -11.159 -13.579 1.00 88.81 94 LEU A CA 1
ATOM 737 C C . LEU A 1 94 ? 17.657 -11.812 -12.207 1.00 88.81 94 LEU A C 1
ATOM 739 O O . LEU A 1 94 ? 16.773 -11.393 -11.461 1.00 88.81 94 LEU A O 1
ATOM 743 N N . THR A 1 95 ? 18.501 -12.785 -11.847 1.00 90.81 95 THR A N 1
ATOM 744 C CA . THR A 1 95 ? 18.476 -13.425 -10.521 1.00 90.81 95 THR A CA 1
ATOM 745 C C . THR A 1 95 ? 18.780 -12.410 -9.424 1.00 90.81 95 THR A C 1
ATOM 747 O O . THR A 1 95 ? 18.017 -12.294 -8.470 1.00 90.81 95 THR A O 1
ATOM 750 N N . ARG A 1 96 ? 19.816 -11.584 -9.605 1.00 90.44 96 ARG A N 1
ATOM 751 C CA . ARG A 1 96 ? 20.148 -10.510 -8.662 1.00 90.44 96 ARG A CA 1
ATOM 752 C C . ARG A 1 96 ? 18.992 -9.525 -8.468 1.00 90.44 96 ARG A C 1
ATOM 754 O O . ARG A 1 96 ? 18.691 -9.164 -7.335 1.00 90.44 96 ARG A O 1
ATOM 761 N N . CYS A 1 97 ? 18.308 -9.122 -9.539 1.00 89.69 97 CYS A N 1
ATOM 762 C CA . CYS A 1 97 ? 17.129 -8.261 -9.414 1.00 89.69 97 CYS A CA 1
ATOM 763 C C . CYS A 1 97 ? 15.979 -8.959 -8.671 1.00 89.69 97 CYS A C 1
ATOM 765 O O . CYS A 1 97 ? 15.282 -8.329 -7.878 1.00 89.69 97 CYS A O 1
ATOM 767 N N . ALA A 1 98 ? 15.779 -10.264 -8.884 1.00 90.81 98 ALA A N 1
ATOM 768 C CA . ALA A 1 98 ? 14.781 -11.039 -8.146 1.00 90.81 98 ALA A CA 1
ATOM 769 C C . ALA A 1 98 ? 15.094 -11.117 -6.641 1.00 90.81 98 ALA A C 1
ATOM 771 O O . ALA A 1 98 ? 14.174 -11.020 -5.817 1.00 90.81 98 ALA A O 1
ATOM 772 N N . ASP A 1 99 ? 16.373 -11.241 -6.286 1.00 93.00 99 ASP A N 1
ATOM 773 C CA . ASP A 1 99 ? 16.845 -11.215 -4.902 1.00 93.00 99 ASP A CA 1
ATOM 774 C C . ASP A 1 99 ? 16.644 -9.830 -4.274 1.00 93.00 99 ASP A C 1
ATOM 776 O O . ASP A 1 99 ? 16.126 -9.732 -3.164 1.00 93.00 99 ASP A O 1
ATOM 780 N N . GLU A 1 100 ? 16.954 -8.752 -5.000 1.00 91.06 100 GLU A N 1
ATOM 781 C CA . GLU A 1 100 ? 16.732 -7.370 -4.550 1.00 91.06 100 GLU A CA 1
ATOM 782 C C . GLU A 1 100 ? 15.242 -7.085 -4.285 1.00 91.06 100 GLU A C 1
ATOM 784 O O . GLU A 1 100 ? 14.889 -6.545 -3.233 1.00 91.06 100 GLU A O 1
ATOM 789 N N . VAL A 1 101 ? 14.347 -7.522 -5.181 1.00 92.69 101 VAL A N 1
ATOM 790 C CA . VAL A 1 101 ? 12.890 -7.418 -4.981 1.00 92.69 101 VAL A CA 1
ATOM 791 C C . VAL A 1 101 ? 12.434 -8.245 -3.773 1.00 92.69 101 VAL A C 1
ATOM 793 O O . VAL A 1 101 ? 11.574 -7.812 -3.004 1.00 92.69 101 VAL A O 1
ATOM 796 N N . SER A 1 102 ? 13.002 -9.435 -3.577 1.00 92.75 102 SER A N 1
ATOM 797 C CA . SER A 1 102 ? 12.644 -10.304 -2.450 1.00 92.75 102 SER A CA 1
ATOM 798 C C . SER A 1 102 ? 13.133 -9.742 -1.114 1.00 92.75 102 SER A C 1
ATOM 800 O O . SER A 1 102 ? 12.370 -9.748 -0.149 1.00 92.75 102 SER A O 1
ATOM 802 N N . ALA A 1 103 ? 14.337 -9.170 -1.075 1.00 90.75 103 ALA A N 1
ATOM 803 C CA . ALA A 1 103 ? 14.880 -8.483 0.092 1.00 90.75 103 ALA A CA 1
ATOM 804 C C . ALA A 1 103 ? 14.075 -7.219 0.444 1.00 90.75 103 ALA A C 1
ATOM 806 O O . ALA A 1 103 ? 13.853 -6.934 1.622 1.00 90.75 103 ALA A O 1
ATOM 807 N N . ALA A 1 104 ? 13.594 -6.471 -0.557 1.00 89.31 104 ALA A N 1
ATOM 808 C CA . ALA A 1 104 ? 12.705 -5.329 -0.340 1.00 89.31 104 ALA A CA 1
ATOM 809 C C . ALA A 1 104 ? 11.354 -5.759 0.267 1.00 89.31 104 ALA A C 1
ATOM 811 O O . ALA A 1 104 ? 10.863 -5.128 1.207 1.00 89.31 104 ALA A O 1
ATOM 812 N N . LEU A 1 105 ? 10.779 -6.870 -0.213 1.00 91.62 105 LEU A N 1
ATOM 813 C CA . LEU A 1 105 ? 9.556 -7.449 0.352 1.00 91.62 105 LEU A CA 1
ATOM 814 C C . LEU A 1 105 ? 9.755 -7.956 1.781 1.00 91.62 105 LEU A C 1
ATOM 816 O O . LEU A 1 105 ? 8.892 -7.735 2.630 1.00 91.62 105 LEU A O 1
ATOM 820 N N . GLU A 1 106 ? 10.858 -8.647 2.052 1.00 91.25 106 GLU A N 1
ATOM 821 C CA . GLU A 1 106 ? 11.168 -9.151 3.390 1.00 91.25 106 GLU A CA 1
ATOM 822 C C . GLU A 1 106 ? 11.321 -8.001 4.388 1.00 91.25 106 GLU A C 1
ATOM 824 O O . GLU A 1 106 ? 10.690 -8.019 5.446 1.00 91.25 106 GLU A O 1
ATOM 829 N N . PHE A 1 107 ? 12.060 -6.954 4.004 1.00 88.31 107 PHE A N 1
ATOM 830 C CA . PHE A 1 107 ? 12.198 -5.746 4.811 1.00 88.31 107 PHE A CA 1
ATOM 831 C C . PHE A 1 107 ? 10.838 -5.103 5.112 1.00 88.31 107 PHE A C 1
ATOM 833 O O . PHE A 1 107 ? 10.558 -4.783 6.270 1.00 88.31 107 PHE A O 1
ATOM 840 N N . PHE A 1 108 ? 9.980 -4.958 4.093 1.00 87.12 108 PHE A N 1
ATOM 841 C CA . PHE A 1 108 ? 8.624 -4.435 4.258 1.00 87.12 108 PHE A CA 1
ATOM 842 C C . PHE A 1 108 ? 7.811 -5.279 5.247 1.00 87.12 108 PHE A C 1
ATOM 844 O O . PHE A 1 108 ? 7.293 -4.736 6.216 1.00 87.12 108 PHE A O 1
ATOM 851 N N . LYS A 1 109 ? 7.747 -6.605 5.064 1.00 84.38 109 LYS A N 1
ATOM 852 C CA . LYS A 1 109 ? 6.973 -7.503 5.943 1.00 84.38 109 LYS A CA 1
ATOM 853 C C . LYS A 1 109 ? 7.457 -7.475 7.388 1.00 84.38 109 LYS A C 1
ATOM 855 O O . LYS A 1 109 ? 6.653 -7.508 8.315 1.00 84.38 109 LYS A O 1
ATOM 860 N N . GLN A 1 110 ? 8.771 -7.409 7.593 1.00 85.19 110 GLN A N 1
ATOM 861 C CA . GLN A 1 110 ? 9.353 -7.343 8.931 1.00 85.19 110 GLN A CA 1
ATOM 862 C C . GLN A 1 110 ? 8.952 -6.057 9.671 1.00 85.19 110 GLN A C 1
ATOM 864 O O . GLN A 1 110 ? 8.792 -6.074 10.892 1.00 85.19 110 GLN A O 1
ATOM 869 N N . HIS A 1 111 ? 8.765 -4.957 8.939 1.00 81.81 111 HIS A N 1
ATOM 870 C CA . HIS A 1 111 ? 8.517 -3.633 9.506 1.00 81.81 111 HIS A CA 1
ATOM 871 C C . HIS A 1 111 ? 7.132 -3.065 9.183 1.00 81.81 111 HIS A C 1
ATOM 873 O O . HIS A 1 111 ? 6.884 -1.892 9.448 1.00 81.81 111 HIS A O 1
ATOM 879 N N . GLU A 1 112 ? 6.214 -3.882 8.670 1.00 82.38 112 GLU A N 1
ATOM 880 C CA . GLU A 1 112 ? 4.901 -3.477 8.152 1.00 82.38 112 GLU A CA 1
ATOM 881 C C . GLU A 1 112 ? 4.149 -2.562 9.127 1.00 82.38 112 GLU A C 1
ATOM 883 O O . GLU A 1 112 ? 3.716 -1.471 8.768 1.00 82.38 112 GLU A O 1
ATOM 888 N N . LYS A 1 113 ? 4.101 -2.947 10.408 1.00 72.44 113 LYS A N 1
ATOM 889 C CA . LYS A 1 113 ? 3.430 -2.173 11.465 1.00 72.44 113 LYS A CA 1
ATOM 890 C C . LYS A 1 113 ? 4.073 -0.811 11.736 1.00 72.44 113 LYS A C 1
ATOM 892 O O . LYS A 1 113 ? 3.381 0.115 12.139 1.00 72.44 113 LYS A O 1
ATOM 897 N N . ILE A 1 114 ? 5.390 -0.705 11.567 1.00 71.44 114 ILE A N 1
ATOM 898 C CA . ILE A 1 114 ? 6.149 0.533 11.789 1.00 71.44 114 ILE A CA 1
ATOM 899 C C . ILE A 1 114 ? 5.997 1.446 10.572 1.00 71.44 114 ILE A C 1
ATOM 901 O O . ILE A 1 114 ? 5.754 2.635 10.730 1.00 71.44 114 ILE A O 1
ATOM 905 N N . ILE A 1 115 ? 6.062 0.878 9.367 1.00 77.25 115 ILE A N 1
ATOM 906 C CA . ILE A 1 115 ? 5.824 1.572 8.097 1.00 77.25 115 ILE A CA 1
ATOM 907 C C . ILE A 1 115 ? 4.404 2.150 8.077 1.00 77.25 115 ILE A C 1
ATOM 909 O O . ILE A 1 115 ? 4.236 3.329 7.786 1.00 77.25 115 ILE A O 1
ATOM 913 N N . ALA A 1 116 ? 3.398 1.372 8.485 1.00 71.81 116 ALA A N 1
ATOM 914 C CA . ALA A 1 116 ? 2.008 1.823 8.593 1.00 71.81 116 ALA A CA 1
ATOM 915 C C . ALA A 1 116 ? 1.800 2.959 9.615 1.00 71.81 116 ALA A C 1
ATOM 917 O O . ALA A 1 116 ? 0.798 3.666 9.559 1.00 71.81 116 ALA A O 1
ATOM 918 N N . ALA A 1 117 ? 2.741 3.141 10.546 1.00 66.81 117 ALA A N 1
ATOM 919 C CA . ALA A 1 117 ? 2.728 4.219 11.530 1.00 66.81 117 ALA A CA 1
ATOM 920 C C . ALA A 1 117 ? 3.531 5.457 11.084 1.00 66.81 117 ALA A C 1
ATOM 922 O O . ALA A 1 117 ? 3.683 6.395 11.869 1.00 66.81 117 ALA A O 1
ATOM 923 N N . ALA A 1 118 ? 4.083 5.475 9.864 1.00 68.00 118 ALA A N 1
ATOM 924 C CA . ALA A 1 118 ? 4.836 6.616 9.355 1.00 68.00 118 ALA A CA 1
ATOM 925 C C . ALA A 1 118 ? 3.923 7.830 9.158 1.00 68.00 118 ALA A C 1
ATOM 927 O O . ALA A 1 118 ? 2.890 7.677 8.531 1.00 68.00 118 ALA A O 1
ATOM 928 N N . PRO A 1 119 ? 4.280 9.041 9.614 1.00 59.12 119 PRO A N 1
ATOM 929 C CA . PRO A 1 119 ? 3.545 10.276 9.332 1.00 59.12 119 PRO A CA 1
ATOM 930 C C . PRO A 1 119 ? 3.160 10.480 7.858 1.00 59.12 119 PRO A C 1
ATOM 932 O O . PRO A 1 119 ? 2.069 10.959 7.577 1.00 59.12 119 PRO A O 1
ATOM 935 N N . SER A 1 120 ? 3.989 10.033 6.910 1.00 60.62 120 SER A N 1
ATOM 936 C CA . SER A 1 120 ? 3.673 9.977 5.469 1.00 60.62 120 SER A CA 1
ATOM 937 C C . SER A 1 120 ? 2.516 9.028 5.112 1.00 60.62 120 SER A C 1
ATOM 939 O O . SER A 1 120 ? 1.823 9.214 4.111 1.00 60.62 120 SER A O 1
ATOM 941 N N . GLN A 1 121 ? 2.326 8.000 5.934 1.00 63.44 121 GLN A N 1
ATOM 942 C CA . GLN A 1 121 ? 1.253 7.007 5.936 1.00 63.44 121 GLN A CA 1
ATOM 943 C C . GLN A 1 121 ? 0.145 7.357 6.933 1.00 63.44 121 GLN A C 1
ATOM 945 O O . GLN A 1 121 ? -0.762 6.556 7.120 1.00 63.44 121 GLN A O 1
ATOM 950 N N . LEU A 1 122 ? 0.184 8.526 7.577 1.00 60.34 122 LEU A N 1
ATOM 951 C CA . LEU A 1 122 ? -0.861 8.978 8.483 1.00 60.34 122 LEU A CA 1
ATOM 952 C C . LEU A 1 122 ? -1.570 10.203 7.892 1.00 60.34 122 LEU A C 1
ATOM 954 O O . LEU A 1 122 ? -0.961 11.112 7.334 1.00 60.34 122 LEU A O 1
ATOM 958 N N . GLU A 1 123 ? -2.890 10.231 7.994 1.00 54.38 123 GLU A N 1
ATOM 959 C CA . GLU A 1 123 ? -3.712 11.387 7.681 1.00 54.38 123 GLU A CA 1
ATOM 960 C C . GLU A 1 123 ? -4.147 12.027 8.988 1.00 54.38 123 GLU A C 1
ATOM 962 O O . GLU A 1 123 ? -4.765 11.376 9.829 1.00 54.38 123 GLU A O 1
ATOM 967 N N . VAL A 1 124 ? -3.822 13.305 9.157 1.00 56.06 124 VAL A N 1
ATOM 968 C CA . VAL A 1 124 ? -4.358 14.109 10.251 1.00 56.06 124 VAL A CA 1
ATOM 969 C C . VAL A 1 124 ? -5.590 14.820 9.724 1.00 56.06 124 VAL A C 1
ATOM 971 O O . VAL A 1 124 ? -5.502 15.654 8.825 1.00 56.06 124 VAL A O 1
ATOM 974 N N . LEU A 1 125 ? -6.739 14.470 10.281 1.00 42.50 125 LEU A N 1
ATOM 975 C CA . LEU A 1 125 ? -8.030 14.994 9.881 1.00 42.50 125 LEU A CA 1
ATOM 976 C C . LEU A 1 125 ? -8.561 15.958 10.943 1.00 42.50 125 LEU A C 1
ATOM 978 O O . LEU A 1 125 ? -8.492 15.647 12.137 1.00 42.50 125 LEU A O 1
ATOM 982 N N . PRO A 1 126 ? -9.081 17.130 10.541 1.00 39.28 126 PRO A N 1
ATOM 983 C CA . PRO A 1 126 ? -9.683 18.062 11.481 1.00 39.28 126 PRO A CA 1
ATOM 984 C C . PRO A 1 126 ? -10.972 17.465 12.060 1.00 39.28 126 PRO A C 1
ATOM 986 O O . PRO A 1 126 ? -11.859 17.019 11.332 1.00 39.28 126 PRO A O 1
ATOM 989 N N . GLY A 1 127 ? -11.057 17.449 13.387 1.00 39.78 127 GLY A N 1
ATOM 990 C CA . GLY A 1 127 ? -12.241 17.103 14.161 1.00 39.78 127 GLY A CA 1
ATOM 991 C C . GLY A 1 127 ? -13.144 18.310 14.419 1.00 39.78 127 GLY A C 1
ATOM 992 O O . GLY A 1 127 ? -12.948 19.400 13.880 1.00 39.78 127 GLY A O 1
ATOM 993 N N . ALA A 1 128 ? -14.156 18.132 15.270 1.00 35.06 128 ALA A N 1
ATOM 994 C CA . ALA A 1 128 ? -14.991 19.249 15.699 1.00 35.06 128 ALA A CA 1
ATOM 995 C C . ALA A 1 128 ? -14.187 20.197 16.611 1.00 35.06 128 ALA A C 1
ATOM 997 O O . ALA A 1 128 ? -13.659 19.789 17.644 1.00 35.06 128 ALA A O 1
ATOM 998 N N . GLY A 1 129 ? -14.111 21.482 16.251 1.00 54.31 129 GLY A N 1
ATOM 999 C CA . GLY A 1 129 ? -13.380 22.482 17.035 1.00 54.31 129 GLY A CA 1
ATOM 1000 C C . GLY A 1 129 ? -11.865 22.404 16.825 1.00 54.31 129 GLY A C 1
ATOM 1001 O O . GLY A 1 129 ? -11.394 22.612 15.712 1.00 54.31 129 GLY A O 1
ATOM 1002 N N . SER A 1 130 ? -11.103 22.168 17.899 1.00 41.84 130 SER A N 1
ATOM 1003 C CA . SER A 1 130 ? -9.631 22.081 17.882 1.00 41.84 130 SER A CA 1
ATOM 1004 C C . SER A 1 130 ? -9.092 20.647 17.933 1.00 41.84 130 SER A C 1
ATOM 1006 O O . SER A 1 130 ? -7.885 20.457 18.066 1.00 41.84 130 SER A O 1
ATOM 1008 N N . GLU A 1 131 ? -9.965 19.640 17.901 1.00 35.03 131 GLU A N 1
ATOM 1009 C CA . GLU A 1 131 ? -9.549 18.237 17.880 1.00 35.03 131 GLU A CA 1
ATOM 1010 C C . GLU A 1 131 ? -8.982 17.863 16.508 1.00 35.03 131 GLU A C 1
ATOM 1012 O O . GLU A 1 131 ? -9.488 18.303 15.478 1.00 35.03 131 GLU A O 1
ATOM 1017 N N . THR A 1 132 ? -7.951 17.021 16.483 1.00 39.09 132 THR A N 1
ATOM 1018 C CA . THR A 1 132 ? -7.467 16.369 15.265 1.00 39.09 132 THR A CA 1
ATOM 1019 C C . THR A 1 132 ? -7.415 14.865 15.484 1.00 39.09 132 THR A C 1
ATOM 1021 O O . THR A 1 132 ? -7.073 14.385 16.565 1.00 39.09 132 THR A O 1
ATOM 1024 N N . TYR A 1 133 ? -7.783 14.117 14.452 1.00 37.84 133 TYR A N 1
ATOM 1025 C CA . TYR A 1 133 ? -7.786 12.663 14.461 1.00 37.84 133 TYR A CA 1
ATOM 1026 C C . TYR A 1 133 ? -6.730 12.166 13.481 1.00 37.84 133 TYR A C 1
ATOM 1028 O O . TYR A 1 133 ? -6.737 12.553 12.315 1.00 37.84 133 TYR A O 1
ATOM 1036 N N . THR A 1 134 ? -5.822 11.316 13.950 1.00 43.53 134 THR A N 1
ATOM 1037 C CA . THR A 1 134 ? -4.764 10.740 13.118 1.00 43.53 134 THR A CA 1
ATOM 1038 C C . THR A 1 134 ? -5.156 9.327 12.709 1.00 43.53 134 THR A C 1
ATOM 1040 O O . THR A 1 134 ? -5.344 8.463 13.564 1.00 43.53 134 THR A O 1
ATOM 1043 N N . PHE A 1 135 ? -5.265 9.084 11.409 1.00 45.38 135 PHE A N 1
ATOM 1044 C CA . PHE A 1 135 ? -5.626 7.791 10.8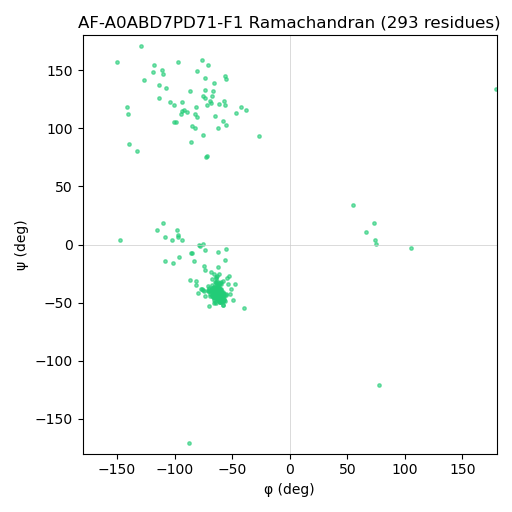29 1.00 45.38 135 PHE A CA 1
ATOM 1045 C C . PHE A 1 135 ? -4.496 7.268 9.958 1.00 45.38 135 PHE A C 1
ATOM 1047 O O . PHE A 1 135 ? -3.743 8.055 9.404 1.00 45.38 135 PHE A O 1
ATOM 1054 N N . ALA A 1 136 ? -4.393 5.955 9.774 1.00 48.16 136 ALA A N 1
ATOM 1055 C CA . ALA A 1 136 ? -3.519 5.414 8.742 1.00 48.16 136 ALA A CA 1
ATOM 1056 C C . ALA A 1 136 ? -4.118 5.689 7.351 1.00 48.16 136 ALA A C 1
ATOM 1058 O O . ALA A 1 136 ? -5.223 5.229 7.051 1.00 48.16 136 ALA A O 1
ATOM 1059 N N . ARG A 1 137 ? -3.385 6.418 6.500 1.00 53.50 137 ARG A N 1
ATOM 1060 C CA . ARG A 1 137 ? -3.572 6.430 5.045 1.00 53.50 137 ARG A CA 1
ATOM 1061 C C . ARG A 1 137 ? -3.288 5.016 4.574 1.00 53.50 137 ARG A C 1
ATOM 1063 O O . ARG A 1 137 ? -2.134 4.617 4.480 1.00 53.50 137 ARG A O 1
ATOM 1070 N N . SER A 1 138 ? -4.326 4.228 4.323 1.00 51.41 138 SER A N 1
ATOM 1071 C CA . SER A 1 138 ? -4.118 2.938 3.677 1.00 51.41 138 SER A CA 1
ATOM 1072 C C . SER A 1 138 ? -3.975 3.173 2.179 1.00 51.41 138 SER A C 1
ATOM 1074 O O . SER A 1 138 ? -4.942 3.547 1.519 1.00 51.41 138 SER A O 1
ATOM 1076 N N . PRO A 1 139 ? -2.754 2.991 1.661 1.00 53.44 139 PRO A N 1
ATOM 1077 C CA . PRO A 1 139 ? -2.614 2.111 0.514 1.00 53.44 139 PRO A CA 1
ATOM 1078 C C . PRO A 1 139 ? -1.332 1.271 0.651 1.00 53.44 139 PRO A C 1
ATOM 1080 O O . PRO A 1 139 ? -0.217 1.780 0.552 1.00 53.44 139 PRO A O 1
ATOM 1083 N N . GLU A 1 140 ? -1.448 -0.044 0.843 1.00 62.59 140 GLU A N 1
ATOM 1084 C CA . GLU A 1 140 ? -0.280 -0.937 0.772 1.00 62.59 140 GLU A CA 1
ATOM 1085 C C . GLU A 1 140 ? 0.180 -1.092 -0.686 1.00 62.59 140 GLU A C 1
ATOM 1087 O O . GLU A 1 140 ? -0.057 -2.107 -1.330 1.00 62.59 140 GLU A O 1
ATOM 1092 N N . LEU A 1 141 ? 0.844 -0.066 -1.225 1.00 72.56 141 LEU A N 1
ATOM 1093 C CA . LEU A 1 141 ? 1.384 -0.028 -2.588 1.00 72.56 141 LEU A CA 1
ATOM 1094 C C . LEU A 1 141 ? 2.650 -0.881 -2.751 1.00 72.56 141 LEU A C 1
ATOM 1096 O O . LEU A 1 141 ? 2.983 -1.280 -3.864 1.00 72.56 141 LEU A O 1
ATOM 1100 N N . PHE A 1 142 ? 3.327 -1.224 -1.651 1.00 81.75 142 PHE A N 1
ATOM 1101 C CA . PHE A 1 142 ? 4.510 -2.090 -1.661 1.00 81.75 142 PHE A CA 1
ATOM 1102 C C . PHE A 1 142 ? 4.202 -3.510 -2.163 1.00 81.75 142 PHE A C 1
ATOM 1104 O O . PHE A 1 142 ? 5.012 -4.100 -2.881 1.00 81.75 142 PHE A O 1
ATOM 1111 N N . ILE A 1 143 ? 3.021 -4.057 -1.847 1.00 83.06 143 ILE A N 1
ATOM 1112 C CA . ILE A 1 143 ? 2.615 -5.396 -2.300 1.00 83.06 143 ILE A CA 1
ATOM 1113 C C . ILE A 1 143 ? 2.331 -5.419 -3.819 1.00 83.06 143 ILE A C 1
ATOM 1115 O O . ILE A 1 143 ? 2.963 -6.224 -4.511 1.00 83.06 143 ILE A O 1
ATOM 1119 N N . PRO A 1 144 ? 1.482 -4.534 -4.386 1.00 80.94 144 PRO A N 1
ATOM 1120 C CA . PRO A 1 144 ? 1.336 -4.379 -5.833 1.00 80.94 144 PRO A CA 1
ATOM 1121 C C . PRO A 1 144 ? 2.658 -4.080 -6.544 1.00 80.94 144 PRO A C 1
ATOM 1123 O O . PRO A 1 144 ? 2.950 -4.718 -7.553 1.00 80.94 144 PRO A O 1
ATOM 1126 N N . LEU A 1 145 ? 3.495 -3.190 -5.994 1.00 86.00 145 LEU A N 1
ATOM 1127 C CA . LEU A 1 145 ? 4.810 -2.861 -6.552 1.00 86.00 145 LEU A CA 1
ATOM 1128 C C . LEU A 1 145 ? 5.707 -4.098 -6.658 1.00 86.00 145 LEU A C 1
ATOM 1130 O O . LEU A 1 145 ? 6.314 -4.331 -7.700 1.00 86.00 145 LEU A O 1
ATOM 1134 N N . THR A 1 146 ? 5.728 -4.942 -5.623 1.00 88.69 146 THR A N 1
ATOM 1135 C CA . THR A 1 146 ? 6.430 -6.235 -5.674 1.00 88.69 146 THR A CA 1
ATOM 1136 C C . THR A 1 146 ? 5.922 -7.097 -6.826 1.00 88.69 146 THR A C 1
ATOM 1138 O O . THR A 1 146 ? 6.713 -7.715 -7.539 1.00 88.69 146 THR A O 1
ATOM 1141 N N . GLY A 1 147 ? 4.600 -7.151 -7.003 1.00 85.94 147 GLY A N 1
ATOM 1142 C CA . GLY A 1 147 ? 3.955 -7.889 -8.084 1.00 85.94 147 GLY A CA 1
ATOM 1143 C C . GLY A 1 147 ? 4.395 -7.395 -9.460 1.00 85.94 147 GLY A C 1
ATOM 1144 O O . GLY A 1 147 ? 4.794 -8.207 -10.292 1.00 85.94 147 GLY A O 1
ATOM 1145 N N . TYR A 1 148 ? 4.394 -6.078 -9.676 1.00 90.31 148 TYR A N 1
ATOM 1146 C CA . TYR A 1 148 ? 4.819 -5.474 -10.940 1.00 90.31 148 TYR A CA 1
ATOM 1147 C C . TYR A 1 148 ? 6.298 -5.729 -11.236 1.00 90.31 148 TYR A C 1
ATOM 1149 O O . TYR A 1 148 ? 6.619 -6.180 -12.330 1.00 90.31 148 TYR A O 1
ATOM 1157 N N . LEU A 1 149 ? 7.193 -5.556 -10.257 1.00 91.56 149 LEU A N 1
ATOM 1158 C CA . LEU A 1 149 ? 8.626 -5.810 -10.452 1.00 91.56 149 LEU A CA 1
ATOM 1159 C C . LEU A 1 149 ? 8.926 -7.289 -10.749 1.00 91.56 149 LEU A C 1
ATOM 1161 O O . LEU A 1 149 ? 9.739 -7.598 -11.620 1.00 91.56 149 LEU A O 1
ATOM 1165 N N . ARG A 1 150 ? 8.237 -8.222 -10.077 1.00 91.81 150 ARG A N 1
ATOM 1166 C CA . ARG A 1 150 ? 8.350 -9.663 -10.374 1.00 91.81 150 ARG A CA 1
ATOM 1167 C C . ARG A 1 150 ? 7.818 -10.012 -11.758 1.00 91.81 150 ARG A C 1
ATOM 1169 O O . ARG A 1 150 ? 8.411 -10.842 -12.446 1.00 91.81 150 ARG A O 1
ATOM 1176 N N . GLU A 1 151 ? 6.720 -9.386 -12.171 1.00 88.19 151 GLU A N 1
ATOM 1177 C CA . GLU A 1 151 ? 6.181 -9.563 -13.517 1.00 88.19 151 GLU A CA 1
ATOM 1178 C C . GLU A 1 151 ? 7.158 -9.036 -14.576 1.00 88.19 151 GLU A C 1
ATOM 1180 O O . GLU A 1 151 ? 7.385 -9.734 -15.562 1.00 88.19 151 GLU A O 1
ATOM 1185 N N . SER A 1 152 ? 7.824 -7.896 -14.350 1.00 88.38 152 SER A N 1
ATOM 1186 C CA . SER A 1 152 ? 8.874 -7.388 -15.247 1.00 88.38 152 SER A CA 1
ATOM 1187 C C . SER A 1 152 ? 10.019 -8.389 -15.421 1.00 88.38 152 SER A C 1
ATOM 1189 O O . SER A 1 152 ? 10.415 -8.670 -16.550 1.00 88.38 152 SER A O 1
ATOM 1191 N N . ILE A 1 153 ? 10.500 -9.005 -14.331 1.00 89.50 153 ILE A N 1
ATOM 1192 C CA . ILE A 1 153 ? 11.534 -10.057 -14.390 1.00 89.50 153 ILE A CA 1
ATOM 1193 C C . ILE A 1 153 ? 11.054 -11.237 -15.240 1.00 89.50 153 ILE A C 1
ATOM 1195 O O . ILE A 1 153 ? 11.758 -11.691 -16.145 1.00 89.50 153 ILE A O 1
ATOM 1199 N N . ARG A 1 154 ? 9.829 -11.714 -14.987 1.00 87.44 154 ARG A N 1
ATOM 1200 C CA . ARG A 1 154 ? 9.232 -12.847 -15.707 1.00 87.44 154 ARG A CA 1
ATOM 1201 C C . ARG A 1 154 ? 9.009 -12.553 -17.194 1.00 87.44 154 ARG A C 1
ATOM 1203 O O . ARG A 1 154 ? 9.000 -13.473 -18.010 1.00 87.44 154 ARG A O 1
ATOM 1210 N N . ARG A 1 155 ? 8.796 -11.284 -17.550 1.00 85.56 155 ARG A N 1
ATOM 1211 C CA . ARG A 1 155 ? 8.548 -10.812 -18.919 1.00 85.56 155 ARG A CA 1
ATOM 1212 C C . ARG A 1 155 ? 9.794 -10.277 -19.622 1.00 85.56 155 ARG A C 1
ATOM 1214 O O . ARG A 1 155 ? 9.653 -9.790 -20.736 1.00 85.56 155 ARG A O 1
ATOM 1221 N N . SER A 1 156 ? 10.987 -10.426 -19.046 1.00 81.62 156 SER A N 1
ATOM 1222 C CA . SER A 1 156 ? 12.258 -9.945 -19.620 1.00 81.62 156 SER A CA 1
ATOM 1223 C C . SER A 1 156 ? 12.547 -10.433 -21.050 1.00 81.62 156 SER A C 1
ATOM 1225 O O . SER A 1 156 ? 13.140 -9.707 -21.838 1.00 81.62 156 SER A O 1
ATOM 1227 N N . GLY A 1 157 ? 12.047 -11.610 -21.446 1.00 76.69 157 GLY A N 1
ATOM 1228 C CA . GLY A 1 157 ? 12.115 -12.104 -22.833 1.00 76.69 157 GLY A CA 1
ATOM 1229 C C . GLY A 1 157 ? 11.086 -11.496 -23.805 1.00 76.69 157 GLY A C 1
ATOM 1230 O O . GLY A 1 157 ? 11.043 -11.872 -24.973 1.00 76.69 157 GLY A O 1
ATOM 1231 N N . SER A 1 158 ? 10.218 -10.592 -23.343 1.00 84.25 158 SER A N 1
ATOM 1232 C CA . SER A 1 158 ? 9.130 -9.980 -24.112 1.00 84.25 158 SER A CA 1
ATOM 1233 C C . SER A 1 158 ? 9.004 -8.483 -23.791 1.00 84.25 158 SER A C 1
ATOM 1235 O O . SER A 1 158 ? 8.155 -8.076 -22.991 1.00 84.25 158 SER A O 1
ATOM 1237 N N . GLN A 1 159 ? 9.778 -7.672 -24.510 1.00 79.38 159 GLN A N 1
ATOM 1238 C CA . GLN A 1 159 ? 9.887 -6.212 -24.369 1.00 79.38 159 GLN A CA 1
ATOM 1239 C C . GLN A 1 159 ? 8.555 -5.467 -24.100 1.00 79.38 159 GLN A C 1
ATOM 1241 O O . GLN A 1 159 ? 8.458 -4.853 -23.040 1.00 79.38 159 GLN A O 1
ATOM 1246 N N . PRO A 1 160 ? 7.481 -5.592 -24.913 1.00 83.12 160 PRO A N 1
ATOM 1247 C CA . PRO A 1 160 ? 6.241 -4.831 -24.676 1.00 83.12 160 PRO A CA 1
ATOM 1248 C C . PRO A 1 160 ? 5.533 -5.168 -23.353 1.00 83.12 160 PRO A C 1
ATOM 1250 O O . PRO A 1 160 ? 4.874 -4.333 -22.740 1.00 83.12 160 PRO A O 1
ATOM 1253 N N . HIS A 1 161 ? 5.654 -6.417 -22.898 1.00 80.75 161 HIS A N 1
ATOM 1254 C CA . HIS A 1 161 ? 5.034 -6.865 -21.650 1.00 80.75 161 HIS A CA 1
ATOM 1255 C C . HIS A 1 161 ? 5.875 -6.473 -20.429 1.00 80.75 161 HIS A C 1
ATOM 1257 O O . HIS A 1 161 ? 5.317 -6.229 -19.361 1.00 80.75 161 HIS A O 1
ATOM 1263 N N . MET A 1 162 ? 7.203 -6.409 -20.581 1.00 87.00 162 MET A N 1
ATOM 1264 C CA . MET A 1 162 ? 8.099 -5.884 -19.551 1.00 87.00 162 MET A CA 1
ATOM 1265 C C . MET A 1 162 ? 7.887 -4.378 -19.364 1.00 87.00 162 MET A C 1
ATOM 1267 O O . MET A 1 162 ? 7.748 -3.929 -18.229 1.00 87.00 162 MET A O 1
ATOM 1271 N N . GLU A 1 163 ? 7.774 -3.625 -20.461 1.00 87.44 163 GLU A N 1
ATOM 1272 C CA . GLU A 1 163 ? 7.491 -2.186 -20.455 1.00 87.44 163 GLU A CA 1
ATOM 1273 C C . GLU A 1 163 ? 6.193 -1.874 -19.700 1.00 87.44 163 GLU A C 1
ATOM 1275 O O . GLU A 1 163 ? 6.184 -1.056 -18.784 1.00 87.44 163 GLU A O 1
ATOM 1280 N N . GLN A 1 164 ? 5.102 -2.592 -19.994 1.00 87.62 164 GLN A N 1
ATOM 1281 C CA . GLN A 1 164 ? 3.826 -2.387 -19.304 1.00 87.62 164 GLN A CA 1
ATOM 1282 C C . GLN A 1 164 ? 3.921 -2.632 -17.787 1.00 87.62 164 GLN A C 1
ATOM 1284 O O . GLN A 1 164 ? 3.290 -1.922 -17.000 1.00 87.62 164 GLN A O 1
ATOM 1289 N N . ALA A 1 165 ? 4.687 -3.638 -17.362 1.00 85.50 165 ALA A N 1
ATOM 1290 C CA . ALA A 1 165 ? 4.896 -3.927 -15.947 1.00 85.50 165 ALA A CA 1
ATOM 1291 C C . ALA A 1 165 ? 5.778 -2.861 -15.268 1.00 85.50 165 ALA A C 1
ATOM 1293 O O . ALA A 1 165 ? 5.471 -2.439 -14.152 1.00 85.50 165 ALA A O 1
ATOM 1294 N N . LEU A 1 166 ? 6.811 -2.364 -15.958 1.00 87.38 166 LEU A N 1
ATOM 1295 C CA . LEU A 1 166 ? 7.649 -1.259 -15.483 1.00 87.38 166 LEU A CA 1
ATOM 1296 C C . LEU A 1 166 ? 6.872 0.057 -15.371 1.00 87.38 166 LEU A C 1
ATOM 1298 O O . LEU A 1 166 ? 7.024 0.748 -14.366 1.00 87.38 166 LEU A O 1
ATOM 1302 N N . LEU A 1 167 ? 5.986 0.365 -16.322 1.00 87.81 167 LEU A N 1
ATOM 1303 C CA . LEU A 1 167 ? 5.109 1.539 -16.253 1.00 87.81 167 LEU A CA 1
ATOM 1304 C C . LEU A 1 167 ? 4.228 1.506 -14.994 1.00 87.81 167 LEU A C 1
ATOM 1306 O O . LEU A 1 167 ? 4.202 2.450 -14.211 1.00 87.81 167 LEU A O 1
ATOM 1310 N N . ARG A 1 168 ? 3.599 0.362 -14.705 1.00 84.31 168 ARG A N 1
ATOM 1311 C CA . ARG A 1 168 ? 2.812 0.207 -13.468 1.00 84.31 168 ARG A CA 1
ATOM 1312 C C . ARG A 1 168 ? 3.669 0.321 -12.206 1.00 84.31 168 ARG A C 1
ATOM 1314 O O . ARG A 1 168 ? 3.211 0.856 -11.194 1.00 84.31 168 ARG A O 1
ATOM 1321 N N . ALA A 1 169 ? 4.902 -0.185 -12.245 1.00 86.94 169 ALA A N 1
ATOM 1322 C CA . ALA A 1 169 ? 5.837 -0.069 -11.132 1.00 86.94 169 ALA A CA 1
ATOM 1323 C C . ALA A 1 169 ? 6.246 1.391 -10.876 1.00 86.94 169 ALA A C 1
ATOM 1325 O O . ALA A 1 169 ? 6.245 1.818 -9.720 1.00 86.94 169 ALA A O 1
ATOM 1326 N N . VAL A 1 170 ? 6.541 2.172 -11.924 1.00 86.69 170 VAL A N 1
ATOM 1327 C CA . VAL A 1 170 ? 6.934 3.580 -11.772 1.00 86.69 170 VAL A CA 1
ATOM 1328 C C . VAL A 1 170 ? 5.769 4.458 -11.323 1.00 86.69 170 VAL A C 1
ATOM 1330 O O . VAL A 1 170 ? 5.963 5.294 -10.445 1.00 86.69 170 VAL A O 1
ATOM 1333 N N . ASP A 1 171 ? 4.550 4.213 -11.810 1.00 83.12 171 ASP A N 1
ATOM 1334 C CA . ASP A 1 171 ? 3.346 4.906 -11.328 1.00 83.12 171 ASP A CA 1
ATOM 1335 C C . ASP A 1 171 ? 3.142 4.668 -9.828 1.00 83.12 171 ASP A C 1
ATOM 1337 O O . ASP A 1 171 ? 2.922 5.598 -9.050 1.00 83.12 171 ASP A O 1
ATOM 1341 N N . THR A 1 172 ? 3.321 3.419 -9.394 1.00 79.12 172 THR A N 1
ATOM 1342 C CA . THR A 1 172 ? 3.215 3.038 -7.981 1.00 79.12 172 THR A CA 1
ATOM 1343 C C . THR A 1 172 ? 4.321 3.679 -7.130 1.00 79.12 172 THR A C 1
ATOM 1345 O O . THR A 1 172 ? 4.062 4.139 -6.016 1.00 79.12 172 THR A O 1
ATOM 1348 N N . LEU A 1 173 ? 5.552 3.758 -7.650 1.00 82.00 173 LEU A N 1
ATOM 1349 C CA . LEU A 1 173 ? 6.660 4.466 -7.000 1.00 82.00 173 LEU A CA 1
ATOM 1350 C C . LEU A 1 173 ? 6.410 5.973 -6.906 1.00 82.00 173 LEU A C 1
ATOM 1352 O O . LEU A 1 173 ? 6.756 6.572 -5.892 1.00 82.00 173 LEU A O 1
ATOM 1356 N N . ASN A 1 174 ? 5.803 6.586 -7.920 1.00 80.88 174 ASN A N 1
ATOM 1357 C CA . ASN A 1 174 ? 5.465 8.005 -7.903 1.00 80.88 174 ASN A CA 1
ATOM 1358 C C . ASN A 1 174 ? 4.412 8.312 -6.829 1.00 80.88 174 ASN A C 1
ATOM 1360 O O . ASN A 1 174 ? 4.552 9.300 -6.109 1.00 80.88 174 ASN A O 1
ATOM 1364 N N . GLU A 1 175 ? 3.406 7.449 -6.650 1.00 75.44 175 GLU A N 1
ATOM 1365 C CA . GLU A 1 175 ? 2.449 7.589 -5.544 1.00 75.44 175 GLU A CA 1
ATOM 1366 C C . GLU A 1 175 ? 3.120 7.417 -4.174 1.00 75.44 175 GLU A C 1
ATOM 1368 O O . GLU A 1 175 ? 2.899 8.232 -3.276 1.00 75.44 175 GLU A O 1
ATOM 1373 N N . LEU A 1 176 ? 4.014 6.433 -4.017 1.00 77.94 176 LEU A N 1
ATOM 1374 C CA . LEU A 1 176 ? 4.816 6.291 -2.794 1.00 77.94 176 LEU A CA 1
ATOM 1375 C C . LEU A 1 176 ? 5.720 7.514 -2.549 1.00 77.94 176 LEU A C 1
ATOM 1377 O O . LEU A 1 176 ? 5.877 7.946 -1.409 1.00 77.94 176 LEU A O 1
ATOM 1381 N N . GLN A 1 177 ? 6.282 8.115 -3.601 1.00 75.38 177 GLN A N 1
ATOM 1382 C CA . GLN A 1 177 ? 7.130 9.304 -3.500 1.00 75.38 177 GLN A CA 1
ATOM 1383 C C . GLN A 1 177 ? 6.345 10.542 -3.048 1.00 75.38 177 GLN A C 1
ATOM 1385 O O . GLN A 1 177 ? 6.857 11.312 -2.237 1.00 75.38 177 GLN A O 1
ATOM 1390 N N . LYS A 1 178 ? 5.100 10.722 -3.509 1.00 68.62 178 LYS A N 1
ATOM 1391 C CA . LYS A 1 178 ? 4.209 11.792 -3.016 1.00 68.62 178 LYS A CA 1
ATOM 1392 C C . LYS A 1 178 ? 3.944 11.663 -1.513 1.00 68.62 178 LYS A C 1
ATOM 1394 O O . LYS A 1 178 ? 3.851 12.659 -0.801 1.00 68.62 178 LYS A O 1
ATOM 1399 N N . MET A 1 179 ? 3.878 10.429 -1.007 1.00 69.38 179 MET A N 1
ATOM 1400 C CA . MET A 1 179 ? 3.750 10.174 0.431 1.00 69.38 179 MET A CA 1
ATOM 1401 C C . MET A 1 179 ? 5.027 10.570 1.180 1.00 69.38 179 MET A C 1
ATOM 1403 O O . MET A 1 179 ? 4.925 11.167 2.247 1.00 69.38 179 MET A O 1
ATOM 1407 N N . VAL A 1 180 ? 6.216 10.320 0.612 1.00 63.06 180 VAL A N 1
ATOM 1408 C CA . VAL A 1 180 ? 7.497 10.799 1.174 1.00 63.06 180 VAL A CA 1
ATOM 1409 C C . VAL A 1 180 ? 7.542 12.332 1.257 1.00 63.06 180 VAL A C 1
ATOM 1411 O O . VAL A 1 180 ? 8.059 12.863 2.235 1.00 63.06 180 VAL A O 1
ATOM 1414 N N . SER A 1 181 ? 7.008 13.054 0.263 1.00 54.97 181 SER A N 1
ATOM 1415 C CA . SER A 1 181 ? 7.055 14.526 0.219 1.00 54.97 181 SER A CA 1
ATOM 1416 C C . SER A 1 181 ? 5.937 15.232 0.996 1.00 54.97 181 SER A C 1
ATOM 1418 O O . SER A 1 181 ? 5.976 16.453 1.128 1.00 54.97 181 SER A O 1
ATOM 1420 N N . GLY A 1 182 ? 4.949 14.499 1.520 1.00 52.16 182 GLY A N 1
ATOM 1421 C CA . GLY A 1 182 ? 3.840 15.062 2.300 1.00 52.16 182 GLY A CA 1
ATOM 1422 C C . GLY A 1 182 ? 2.775 15.811 1.483 1.00 52.16 182 GLY A C 1
ATOM 1423 O O . GLY A 1 182 ? 1.829 16.339 2.066 1.00 52.16 182 GLY A O 1
ATOM 1424 N N . GLU A 1 183 ? 2.875 15.834 0.151 1.00 44.12 183 GLU A N 1
ATOM 1425 C CA . GLU A 1 183 ? 1.939 16.529 -0.743 1.00 44.12 183 GLU A CA 1
ATOM 1426 C C . GLU A 1 183 ? 0.842 15.574 -1.245 1.00 44.12 183 GLU A C 1
ATOM 1428 O O . GLU A 1 183 ? 1.101 14.663 -2.032 1.00 44.12 183 GLU A O 1
ATOM 1433 N N . VAL A 1 184 ? -0.412 15.786 -0.824 1.00 51.31 184 VAL A N 1
ATOM 1434 C CA . VAL A 1 184 ? -1.569 15.037 -1.349 1.00 51.31 184 VAL A CA 1
ATOM 1435 C C . VAL A 1 184 ? -2.294 15.890 -2.382 1.00 51.31 184 VAL A C 1
ATOM 1437 O O . VAL A 1 184 ? -2.992 16.844 -2.045 1.00 51.31 184 VAL A O 1
ATOM 1440 N N . SER A 1 185 ? -2.118 15.550 -3.658 1.00 55.22 185 SER A N 1
ATOM 1441 C CA . SER A 1 185 ? -2.860 16.180 -4.754 1.00 55.22 185 SER A CA 1
ATOM 1442 C C . SER A 1 185 ? -4.337 15.759 -4.744 1.00 55.22 185 SER A C 1
ATOM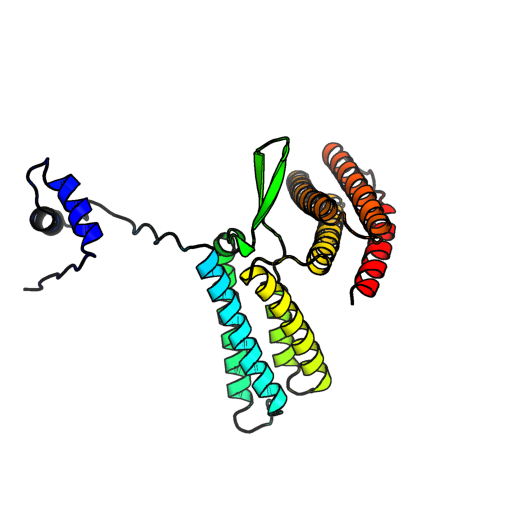 1444 O O . SER A 1 185 ? -4.657 14.650 -4.320 1.00 55.22 185 SER A O 1
ATOM 1446 N N . ALA A 1 186 ? -5.238 16.587 -5.288 1.00 57.56 186 ALA A N 1
ATOM 1447 C CA . ALA A 1 186 ? -6.660 16.238 -5.417 1.00 57.56 186 ALA A CA 1
ATOM 1448 C C . ALA A 1 186 ? -6.887 14.943 -6.227 1.00 57.56 186 ALA A C 1
ATOM 1450 O O . ALA A 1 186 ? -7.810 14.182 -5.942 1.00 57.56 186 ALA A O 1
ATOM 1451 N N . THR A 1 187 ? -6.016 14.656 -7.199 1.00 58.75 187 THR A N 1
ATOM 1452 C CA . THR A 1 187 ? -6.015 13.397 -7.959 1.00 58.75 187 THR A CA 1
ATOM 1453 C C . THR A 1 187 ? -5.665 12.207 -7.065 1.00 58.75 187 THR A C 1
ATOM 1455 O O . THR A 1 187 ? -6.341 11.185 -7.110 1.00 58.75 187 THR A O 1
ATOM 1458 N N . THR A 1 188 ? -4.665 12.355 -6.196 1.00 56.66 188 THR A N 1
ATOM 1459 C CA . THR A 1 188 ? -4.278 11.328 -5.218 1.00 56.66 188 THR A CA 1
ATOM 1460 C C . THR A 1 188 ? -5.396 11.093 -4.191 1.00 56.66 188 THR A C 1
ATOM 1462 O O . THR A 1 188 ? -5.744 9.948 -3.918 1.00 56.66 188 THR A O 1
ATOM 1465 N N . THR A 1 189 ? -6.056 12.150 -3.700 1.00 60.75 189 THR A N 1
ATOM 1466 C CA . THR A 1 189 ? -7.248 12.027 -2.838 1.00 60.75 189 THR A CA 1
ATOM 1467 C C . THR A 1 189 ? -8.393 11.292 -3.541 1.00 60.75 189 THR A C 1
ATOM 1469 O O . THR A 1 189 ? -9.045 10.444 -2.938 1.00 60.75 189 THR A O 1
ATOM 1472 N N . ALA A 1 190 ? -8.630 11.572 -4.826 1.00 63.91 190 ALA A N 1
ATOM 1473 C CA . ALA A 1 190 ? -9.649 10.887 -5.619 1.00 63.91 190 ALA A CA 1
ATOM 1474 C C . ALA A 1 190 ? -9.355 9.384 -5.779 1.00 63.91 190 ALA A C 1
ATOM 1476 O O . ALA A 1 190 ? -10.263 8.565 -5.633 1.00 63.91 190 ALA A O 1
ATOM 1477 N N . VAL A 1 191 ? -8.091 9.014 -6.010 1.00 63.69 191 VAL A N 1
ATOM 1478 C CA . VAL A 1 191 ? -7.648 7.610 -6.062 1.00 63.69 191 VAL A CA 1
ATOM 1479 C C . VAL A 1 191 ? -7.868 6.908 -4.718 1.00 63.69 191 VAL A C 1
ATOM 1481 O O . VAL A 1 191 ? -8.355 5.778 -4.700 1.00 63.69 191 VAL A O 1
ATOM 1484 N N . PHE A 1 192 ? -7.603 7.579 -3.593 1.00 63.62 192 PHE A N 1
ATOM 1485 C CA . PHE A 1 192 ? -7.855 7.012 -2.262 1.00 63.62 192 PHE A CA 1
ATOM 1486 C C . PHE A 1 192 ? -9.335 6.723 -2.015 1.00 63.62 192 PHE A C 1
ATOM 1488 O O . PHE A 1 192 ? -9.671 5.628 -1.569 1.00 63.62 192 PHE A O 1
ATOM 1495 N N . ILE A 1 193 ? -10.233 7.643 -2.390 1.00 71.25 193 ILE A N 1
ATOM 1496 C CA . ILE A 1 193 ? -11.682 7.414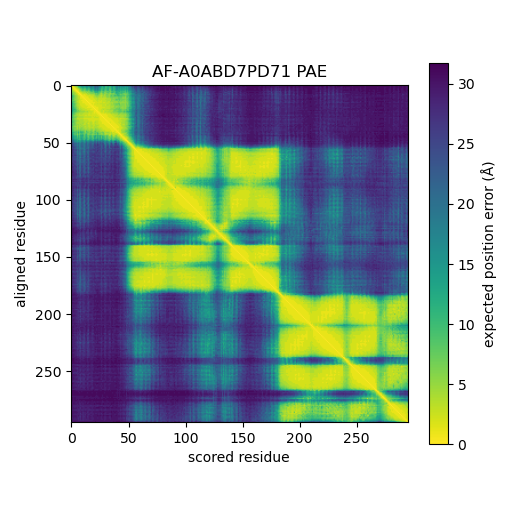 -2.265 1.00 71.25 193 ILE A CA 1
ATOM 1497 C C . ILE A 1 193 ? -12.102 6.165 -3.054 1.00 71.25 193 ILE A C 1
ATOM 1499 O O . ILE A 1 193 ? -12.893 5.364 -2.559 1.00 71.25 193 ILE A O 1
ATOM 1503 N N . ILE A 1 194 ? -11.565 5.970 -4.263 1.00 72.31 194 ILE A N 1
ATOM 1504 C CA . ILE A 1 194 ? -11.874 4.803 -5.105 1.00 72.31 194 ILE A CA 1
ATOM 1505 C C . ILE A 1 194 ? -11.343 3.505 -4.480 1.00 72.31 194 ILE A C 1
ATOM 1507 O O . ILE A 1 194 ? -12.052 2.496 -4.444 1.00 72.31 194 ILE A O 1
ATOM 1511 N N . GLN A 1 195 ? -10.117 3.514 -3.957 1.00 66.81 195 GLN A N 1
ATOM 1512 C CA . GLN A 1 195 ? -9.509 2.337 -3.330 1.00 66.81 195 GLN A CA 1
ATOM 1513 C C . GLN A 1 195 ? -10.214 1.934 -2.030 1.00 66.81 195 GLN A C 1
ATOM 1515 O O . GLN A 1 195 ? -10.503 0.750 -1.821 1.00 66.81 195 GLN A O 1
ATOM 1520 N N . ASP A 1 196 ? -10.547 2.898 -1.174 1.00 72.94 196 ASP A N 1
ATOM 1521 C CA . ASP A 1 196 ? -11.318 2.625 0.035 1.00 72.94 196 ASP A CA 1
ATOM 1522 C C . ASP A 1 196 ? -12.741 2.164 -0.316 1.00 72.94 196 ASP A C 1
ATOM 1524 O O . ASP A 1 196 ? -13.243 1.229 0.307 1.00 72.94 196 ASP A O 1
ATOM 1528 N N . ALA A 1 197 ? -13.364 2.702 -1.373 1.00 76.88 197 ALA A N 1
ATOM 1529 C CA . ALA A 1 197 ? -14.648 2.209 -1.874 1.00 76.88 197 ALA A CA 1
ATOM 1530 C C . ALA A 1 197 ? -14.584 0.728 -2.294 1.00 76.88 197 ALA A C 1
ATOM 1532 O O . ALA A 1 197 ? -15.448 -0.060 -1.903 1.00 76.88 197 ALA A O 1
ATOM 1533 N N . ARG A 1 198 ? -13.532 0.318 -3.017 1.00 76.25 198 ARG A N 1
ATOM 1534 C CA . ARG A 1 198 ? -13.298 -1.097 -3.365 1.00 76.25 198 ARG A CA 1
ATOM 1535 C C . ARG A 1 198 ? -13.065 -1.962 -2.128 1.00 76.25 198 ARG A C 1
ATOM 1537 O O . ARG A 1 198 ? -13.587 -3.070 -2.044 1.00 76.25 198 ARG A O 1
ATOM 1544 N N . THR A 1 199 ? -12.339 -1.444 -1.141 1.00 73.94 199 THR A N 1
ATOM 1545 C CA . THR A 1 199 ? -12.109 -2.142 0.132 1.00 73.94 199 THR A CA 1
ATOM 1546 C C . THR A 1 199 ? -13.413 -2.346 0.902 1.00 73.94 199 THR A C 1
ATOM 1548 O O . THR A 1 199 ? -13.648 -3.434 1.425 1.00 73.94 199 THR A O 1
ATOM 1551 N N . VAL A 1 200 ? -14.294 -1.341 0.935 1.00 76.31 200 VAL A N 1
ATOM 1552 C CA . VAL A 1 200 ? -15.636 -1.447 1.525 1.00 76.31 200 VAL A CA 1
ATOM 1553 C C . VAL A 1 200 ? -16.459 -2.520 0.808 1.00 76.31 200 VAL A C 1
ATOM 1555 O O . VAL A 1 200 ? -17.085 -3.343 1.474 1.00 76.31 200 VAL A O 1
ATOM 1558 N N . MET A 1 201 ? -16.431 -2.556 -0.528 1.00 82.00 201 MET A N 1
ATOM 1559 C CA . MET A 1 201 ? -17.143 -3.572 -1.313 1.00 82.00 201 MET A CA 1
ATOM 1560 C C . MET A 1 201 ? -16.639 -4.990 -1.032 1.00 82.00 201 MET A C 1
ATOM 1562 O O . MET A 1 201 ? -17.458 -5.872 -0.777 1.00 82.00 201 MET A O 1
ATOM 1566 N N . LEU A 1 202 ? -15.317 -5.190 -1.015 1.00 77.25 202 LEU A N 1
ATOM 1567 C CA . LEU A 1 202 ? -14.697 -6.473 -0.679 1.00 77.25 202 LEU A CA 1
ATOM 1568 C C . LEU A 1 202 ? -15.075 -6.910 0.739 1.00 77.25 202 LEU A C 1
ATOM 1570 O O . LEU A 1 202 ? -15.497 -8.042 0.952 1.00 77.25 202 LEU A O 1
ATOM 1574 N N . CYS A 1 203 ? -14.964 -6.010 1.720 1.00 71.50 203 CYS A N 1
ATOM 1575 C CA . CYS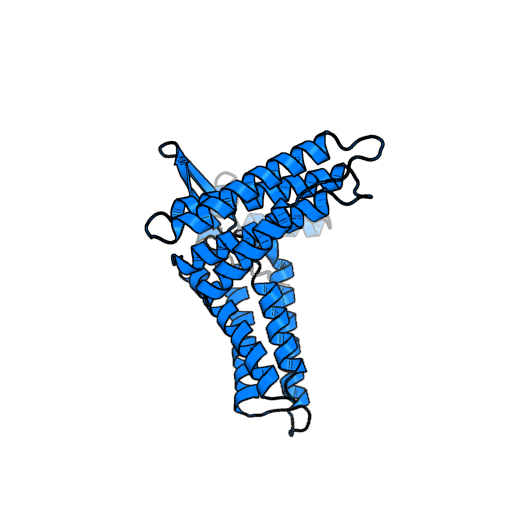 A 1 203 ? -15.309 -6.339 3.101 1.00 71.50 203 CYS A CA 1
ATOM 1576 C C . CYS A 1 203 ? -16.801 -6.672 3.252 1.00 71.50 203 CYS A C 1
ATOM 1578 O O . CYS A 1 203 ? -17.137 -7.532 4.059 1.00 71.50 203 CYS A O 1
ATOM 1580 N N . ALA A 1 204 ? -17.689 -6.038 2.477 1.00 80.81 204 ALA A N 1
ATOM 1581 C CA . ALA A 1 204 ? -19.106 -6.395 2.448 1.00 80.81 204 ALA A CA 1
ATOM 1582 C C . ALA A 1 204 ? -19.329 -7.808 1.896 1.00 80.81 204 ALA A C 1
ATOM 1584 O O . ALA A 1 204 ? -20.092 -8.577 2.479 1.00 80.81 204 ALA A O 1
ATOM 1585 N N . GLU A 1 205 ? -18.654 -8.167 0.801 1.00 81.00 205 GLU A N 1
ATOM 1586 C CA . GLU A 1 205 ? -18.719 -9.511 0.221 1.00 81.00 205 GLU A CA 1
ATOM 1587 C C . GLU A 1 205 ? -18.230 -10.565 1.224 1.00 81.00 205 GLU A C 1
ATOM 1589 O O . GLU A 1 205 ? -18.937 -11.529 1.513 1.00 81.00 205 GLU A O 1
ATOM 1594 N N . GLU A 1 206 ? -17.064 -10.340 1.828 1.00 76.88 206 GLU A N 1
ATOM 1595 C CA . GLU A 1 206 ? -16.468 -11.232 2.826 1.00 76.88 206 GLU A CA 1
ATOM 1596 C C . GLU A 1 206 ? -17.324 -11.361 4.094 1.00 76.88 206 GLU A C 1
ATOM 1598 O O . GLU A 1 206 ? -17.520 -12.462 4.612 1.00 76.88 206 GLU A O 1
ATOM 1603 N N . ALA A 1 207 ? -17.892 -10.255 4.585 1.00 72.50 207 ALA A N 1
ATOM 1604 C CA . ALA A 1 207 ? -18.756 -10.252 5.764 1.00 72.50 207 ALA A CA 1
ATOM 1605 C C . ALA A 1 207 ? -20.071 -11.017 5.553 1.00 72.50 207 ALA A C 1
ATOM 1607 O O . ALA A 1 207 ? -20.676 -11.478 6.522 1.00 72.50 207 ALA A O 1
ATOM 1608 N N . THR A 1 208 ? -20.533 -11.131 4.306 1.00 76.56 208 THR A N 1
ATOM 1609 C CA . THR A 1 208 ? -21.869 -11.645 3.969 1.00 76.56 208 THR A CA 1
ATOM 1610 C C . THR A 1 208 ? -21.844 -13.032 3.322 1.00 76.56 208 THR A C 1
ATOM 1612 O O . THR A 1 208 ? -22.894 -13.553 2.933 1.00 76.56 208 THR A O 1
ATOM 1615 N N . ARG A 1 209 ? -20.669 -13.679 3.259 1.00 74.81 209 ARG A N 1
ATOM 1616 C CA . ARG A 1 209 ? -20.512 -15.055 2.763 1.00 74.81 209 ARG A CA 1
ATOM 1617 C C . ARG A 1 209 ? -21.414 -16.043 3.508 1.00 74.81 209 ARG A C 1
ATOM 1619 O O . ARG A 1 209 ? -21.607 -15.968 4.719 1.00 74.81 209 ARG A O 1
ATOM 1626 N N . LYS A 1 210 ? -21.946 -17.014 2.757 1.00 68.81 210 LYS A N 1
ATOM 1627 C CA . LYS A 1 210 ? -22.965 -17.972 3.223 1.00 68.81 210 LYS A CA 1
ATOM 1628 C C . LYS A 1 210 ? -22.510 -18.840 4.405 1.00 68.81 210 LYS A C 1
ATOM 1630 O O . LYS A 1 210 ? -23.336 -19.165 5.250 1.00 68.81 210 LYS A O 1
ATOM 1635 N N . ASP A 1 211 ? -21.221 -19.168 4.464 1.00 69.88 211 ASP A N 1
ATOM 1636 C CA . ASP A 1 211 ? -20.629 -20.036 5.492 1.00 69.88 211 ASP A CA 1
ATOM 1637 C C . ASP A 1 211 ? -19.723 -19.250 6.461 1.00 69.88 211 ASP A C 1
ATOM 1639 O O . ASP A 1 211 ? -18.862 -19.819 7.130 1.00 69.88 211 ASP A O 1
ATOM 1643 N N . GLN A 1 212 ? -19.881 -17.924 6.518 1.00 68.06 212 GLN A N 1
ATOM 1644 C CA . GLN A 1 212 ? -19.028 -17.064 7.326 1.00 68.06 212 GLN A CA 1
ATOM 1645 C C . GLN A 1 212 ? -19.375 -17.180 8.813 1.00 68.06 212 GLN A C 1
ATOM 1647 O O . GLN A 1 212 ? -20.516 -16.967 9.222 1.00 68.06 212 GLN A O 1
ATOM 1652 N N . GLU A 1 213 ? -18.372 -17.449 9.648 1.00 67.50 213 GLU A N 1
ATOM 1653 C CA . GLU A 1 213 ? -18.543 -17.401 11.098 1.00 67.50 213 GLU A CA 1
ATOM 1654 C C . GLU A 1 213 ? -18.829 -15.971 11.571 1.00 67.50 213 GLU A C 1
ATOM 1656 O O . GLU A 1 213 ? -18.166 -15.021 11.148 1.00 67.50 213 GLU A O 1
ATOM 1661 N N . TYR A 1 214 ? -19.757 -15.818 12.519 1.00 65.31 214 TYR A N 1
ATOM 1662 C CA . TYR A 1 214 ? -20.186 -14.516 13.042 1.00 65.31 214 TYR A CA 1
ATOM 1663 C C . TYR A 1 214 ? -19.028 -13.623 13.515 1.00 65.31 214 TYR A C 1
ATOM 1665 O O . TYR A 1 214 ? -18.999 -12.428 13.220 1.00 65.31 214 TYR A O 1
ATOM 1673 N N . ILE A 1 215 ? -18.046 -14.189 14.227 1.00 59.62 215 ILE A N 1
ATOM 1674 C CA . ILE A 1 215 ? -16.885 -13.430 14.724 1.00 59.62 215 ILE A CA 1
ATOM 1675 C C . ILE A 1 215 ? -16.074 -12.864 13.554 1.00 59.62 215 ILE A C 1
ATOM 1677 O O . ILE A 1 215 ? -15.656 -11.706 13.590 1.00 59.62 215 ILE A O 1
ATOM 1681 N N . VAL A 1 216 ? -15.892 -13.656 12.498 1.00 58.94 216 VAL A N 1
ATOM 1682 C CA . VAL A 1 216 ? -15.127 -13.253 11.318 1.00 58.94 216 VAL A CA 1
ATOM 1683 C C . VAL A 1 216 ? -15.928 -12.260 10.471 1.00 58.94 216 VAL A C 1
ATOM 1685 O O . VAL A 1 216 ? -15.378 -11.254 10.032 1.00 58.94 216 VAL A O 1
ATOM 1688 N N . ALA A 1 217 ? -17.238 -12.462 10.316 1.00 63.09 217 ALA A N 1
ATOM 1689 C CA . ALA A 1 217 ? -18.129 -11.508 9.657 1.00 63.09 217 ALA A CA 1
ATOM 1690 C C . ALA A 1 217 ? -18.124 -10.137 10.357 1.00 63.09 217 ALA A C 1
ATOM 1692 O O . ALA A 1 217 ? -18.035 -9.094 9.710 1.00 63.09 217 ALA A O 1
ATOM 1693 N N . ARG A 1 218 ? -18.129 -10.121 11.695 1.00 69.25 218 ARG A N 1
ATOM 1694 C CA . ARG A 1 218 ? -18.026 -8.889 12.487 1.00 69.25 218 ARG A CA 1
ATOM 1695 C C . ARG A 1 218 ? -16.667 -8.203 12.329 1.00 69.25 218 ARG A C 1
ATOM 1697 O O . ARG A 1 218 ? -16.619 -6.975 12.287 1.00 69.25 218 ARG A O 1
ATOM 1704 N N . ALA A 1 219 ? -15.580 -8.968 12.221 1.00 56.56 219 ALA A N 1
ATOM 1705 C CA . ALA A 1 219 ? -14.255 -8.420 11.936 1.00 56.56 219 ALA A CA 1
ATOM 1706 C C . ALA A 1 219 ? -14.210 -7.751 10.550 1.00 56.56 219 ALA A C 1
ATOM 1708 O O . ALA A 1 219 ? -13.708 -6.632 10.425 1.00 56.56 219 ALA A O 1
ATOM 1709 N N . TRP A 1 220 ? -14.818 -8.376 9.537 1.00 69.56 220 TRP A N 1
ATOM 1710 C CA . TRP A 1 220 ? -14.959 -7.783 8.206 1.00 69.56 220 TRP A CA 1
ATOM 1711 C C . TRP A 1 220 ? -15.803 -6.506 8.216 1.00 69.56 220 TRP A C 1
ATOM 1713 O O . TRP A 1 220 ? -15.386 -5.515 7.625 1.00 69.56 220 TRP A O 1
ATOM 1723 N N . VAL A 1 221 ? -16.917 -6.465 8.956 1.00 73.44 221 VAL A N 1
ATOM 1724 C CA . VAL A 1 221 ? -17.717 -5.235 9.128 1.00 73.44 221 VAL A CA 1
ATOM 1725 C C . VAL A 1 221 ? -16.928 -4.135 9.848 1.00 73.44 221 VAL A C 1
ATOM 1727 O O . VAL A 1 221 ? -17.048 -2.966 9.489 1.00 73.44 221 VAL A O 1
ATOM 1730 N N . SER A 1 222 ? -16.092 -4.473 10.835 1.00 65.81 222 SER A N 1
ATOM 1731 C CA . SER A 1 222 ? -15.216 -3.487 11.487 1.00 65.81 222 SER A CA 1
ATOM 1732 C C . SER A 1 222 ? -14.248 -2.859 10.483 1.00 65.81 222 SER A C 1
ATOM 1734 O O . SER A 1 222 ? -14.186 -1.637 10.362 1.00 65.81 222 SER A O 1
ATOM 1736 N N . ARG A 1 223 ? -13.569 -3.694 9.687 1.00 64.31 223 ARG A N 1
ATOM 1737 C CA . ARG A 1 223 ? -12.644 -3.244 8.636 1.00 64.31 223 ARG A CA 1
ATOM 17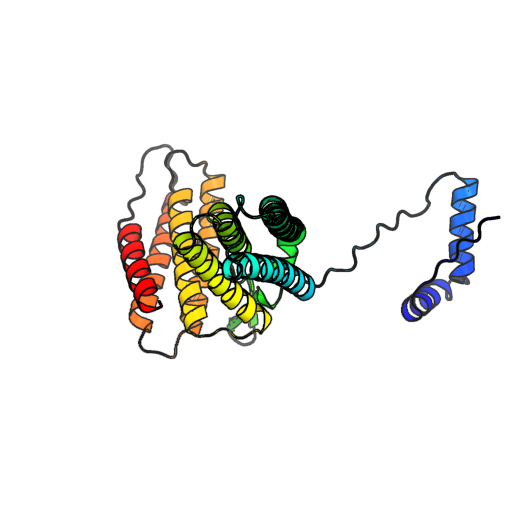38 C C . ARG A 1 223 ? -13.356 -2.436 7.544 1.00 64.31 223 ARG A C 1
ATOM 1740 O O . ARG A 1 223 ? -12.822 -1.446 7.051 1.00 64.31 223 ARG A O 1
ATOM 1747 N N . MET A 1 224 ? -14.581 -2.828 7.202 1.00 78.81 224 MET A N 1
ATOM 1748 C CA . MET A 1 224 ? -15.445 -2.115 6.264 1.00 78.81 224 MET A CA 1
ATOM 1749 C C . MET A 1 224 ? -15.765 -0.696 6.752 1.00 78.81 224 MET A C 1
ATOM 1751 O O . MET A 1 224 ? -15.682 0.253 5.977 1.00 78.81 224 MET A O 1
ATOM 1755 N N . LYS A 1 225 ? -16.100 -0.535 8.038 1.00 73.56 225 LYS A N 1
ATOM 1756 C CA . LYS A 1 225 ? -16.381 0.774 8.647 1.00 73.56 225 LYS A CA 1
ATOM 1757 C C . LYS A 1 225 ? -15.160 1.683 8.640 1.00 73.56 225 LYS A C 1
ATOM 1759 O O . LYS A 1 225 ? -15.298 2.859 8.323 1.00 73.56 225 LYS A O 1
ATOM 1764 N N . GLU A 1 226 ? -13.984 1.141 8.943 1.00 67.12 226 GLU A N 1
ATOM 1765 C CA . GLU A 1 226 ? -12.724 1.889 8.884 1.00 67.12 226 GLU A CA 1
ATOM 1766 C C . GLU A 1 226 ? -12.429 2.379 7.460 1.00 67.12 226 GLU A C 1
ATOM 1768 O O . GLU A 1 226 ? -12.091 3.545 7.270 1.00 67.12 226 GLU A O 1
ATOM 1773 N N . ALA A 1 227 ? -12.611 1.523 6.448 1.00 66.69 227 ALA A N 1
ATOM 1774 C CA . ALA A 1 227 ? -12.443 1.909 5.046 1.00 66.69 227 ALA A CA 1
ATOM 1775 C C . ALA A 1 227 ? -13.461 2.968 4.603 1.00 66.69 227 ALA A C 1
ATOM 1777 O O . ALA A 1 227 ? -13.097 3.953 3.966 1.00 66.69 227 ALA A O 1
ATOM 1778 N N . PHE A 1 228 ? -14.727 2.828 5.002 1.00 81.00 228 PHE A N 1
ATOM 1779 C CA . PHE A 1 228 ? -15.740 3.839 4.715 1.00 81.00 228 PHE A CA 1
ATOM 1780 C C . PHE A 1 228 ? -15.419 5.187 5.372 1.00 81.00 228 PHE A C 1
ATOM 1782 O O . PHE A 1 228 ? -15.559 6.221 4.725 1.00 81.00 228 PHE A O 1
ATOM 1789 N N . GLN A 1 229 ? -14.966 5.191 6.629 1.00 71.00 229 GLN A N 1
ATOM 1790 C CA . GLN A 1 229 ? -14.581 6.420 7.327 1.00 71.00 229 GLN A CA 1
ATOM 1791 C C . GLN A 1 229 ? -13.439 7.144 6.607 1.00 71.00 229 GLN A C 1
ATOM 1793 O O . GLN A 1 229 ? -13.529 8.355 6.418 1.00 71.00 229 GLN A O 1
ATOM 1798 N N . ARG A 1 230 ? -12.413 6.416 6.146 1.00 70.75 230 ARG A N 1
ATOM 1799 C CA . ARG A 1 230 ? -11.327 7.001 5.344 1.00 70.75 230 ARG A CA 1
ATOM 1800 C C . ARG A 1 230 ? -11.835 7.590 4.024 1.00 70.75 230 ARG A C 1
ATOM 1802 O O . ARG A 1 230 ? -11.521 8.739 3.724 1.00 70.75 230 ARG A O 1
ATOM 1809 N N . ALA A 1 231 ? -12.704 6.878 3.299 1.00 68.94 231 ALA A N 1
ATOM 1810 C CA . ALA A 1 231 ? -13.312 7.389 2.066 1.00 68.94 231 ALA A CA 1
ATOM 1811 C C . ALA A 1 231 ? -14.164 8.653 2.293 1.00 68.94 231 ALA A C 1
ATOM 1813 O O . ALA A 1 231 ? -14.063 9.611 1.525 1.00 68.94 231 ALA A O 1
ATOM 1814 N N . ASP A 1 232 ? -15.006 8.669 3.333 1.00 74.44 232 ASP A N 1
ATOM 1815 C CA . ASP A 1 232 ? -15.882 9.804 3.668 1.00 74.44 232 ASP A CA 1
ATOM 1816 C C . ASP A 1 232 ? -15.048 11.046 4.019 1.00 74.44 232 ASP A C 1
ATOM 1818 O O . ASP A 1 232 ? -15.321 12.150 3.547 1.00 74.44 232 ASP A O 1
ATOM 1822 N N . LEU A 1 233 ? -13.964 10.859 4.773 1.00 63.84 233 LEU A N 1
ATOM 1823 C CA . LEU A 1 233 ? -13.049 11.934 5.149 1.00 63.84 233 LEU A CA 1
ATOM 1824 C C . LEU A 1 233 ? -12.243 12.461 3.953 1.00 63.84 233 LEU A C 1
ATOM 1826 O O . LEU A 1 233 ? -12.178 13.675 3.750 1.00 63.84 233 LEU A O 1
ATOM 1830 N N . ALA A 1 234 ? -11.718 11.575 3.103 1.00 65.12 234 ALA A N 1
ATOM 1831 C CA . ALA A 1 234 ? -11.053 11.967 1.864 1.00 65.12 234 ALA A CA 1
ATOM 1832 C C . ALA A 1 234 ? -12.004 12.743 0.929 1.00 65.12 234 ALA A C 1
ATOM 1834 O O . ALA A 1 234 ? -11.612 13.744 0.326 1.00 65.12 234 ALA A O 1
ATOM 1835 N N . TYR A 1 235 ? -13.283 12.356 0.859 1.00 71.44 235 TYR A N 1
ATOM 1836 C CA . TYR A 1 235 ? -14.307 13.097 0.117 1.00 71.44 235 TYR A CA 1
ATOM 1837 C C . TYR A 1 235 ? -14.582 14.492 0.700 1.00 71.44 235 TYR A C 1
ATOM 1839 O O . TYR A 1 235 ? -14.740 15.451 -0.061 1.00 71.44 235 TYR A O 1
ATOM 1847 N N . LEU A 1 236 ? -14.617 14.643 2.028 1.00 68.56 236 LEU A N 1
ATOM 1848 C CA . LEU A 1 236 ? -14.771 15.955 2.667 1.00 68.56 236 LEU A CA 1
ATOM 1849 C C . LEU A 1 236 ? -13.614 16.902 2.318 1.00 68.56 236 LEU A C 1
ATOM 1851 O O . LEU A 1 236 ? -13.862 18.084 2.070 1.00 68.56 236 LEU A O 1
ATOM 1855 N N . ASN A 1 237 ? -12.394 16.370 2.219 1.00 60.28 237 ASN A N 1
ATOM 1856 C CA . ASN A 1 237 ? -11.189 17.115 1.843 1.00 60.28 237 ASN A CA 1
ATOM 1857 C C . ASN A 1 237 ? -11.136 17.476 0.347 1.00 60.28 237 ASN A C 1
ATOM 1859 O O . ASN A 1 237 ? -10.483 18.445 -0.032 1.00 60.28 237 ASN A O 1
ATOM 1863 N N . LEU A 1 238 ? -11.863 16.750 -0.508 1.00 66.62 238 LEU A N 1
ATOM 1864 C CA . LEU A 1 238 ? -11.927 16.987 -1.955 1.00 66.62 238 LEU A CA 1
ATOM 1865 C C . LEU A 1 238 ? -12.764 18.228 -2.345 1.00 66.62 238 LEU A C 1
ATOM 1867 O O . LEU A 1 238 ? -12.859 18.559 -3.529 1.00 66.62 238 LEU A O 1
ATOM 1871 N N . LYS A 1 239 ? -13.429 18.908 -1.398 1.00 54.00 239 LYS A N 1
ATOM 1872 C CA . LYS A 1 239 ? -14.378 20.001 -1.684 1.00 54.00 239 LYS A CA 1
ATOM 1873 C C . LYS A 1 239 ? -13.696 21.290 -2.176 1.00 54.00 239 LYS A C 1
ATOM 1875 O O . LYS A 1 239 ? -13.634 22.282 -1.455 1.00 54.00 239 LYS A O 1
ATOM 1880 N N . ALA A 1 240 ? -13.278 21.284 -3.443 1.00 51.62 240 ALA A N 1
ATOM 1881 C CA . ALA A 1 240 ? -12.951 22.473 -4.232 1.00 51.62 240 ALA A CA 1
ATOM 1882 C C . ALA A 1 240 ? -13.254 22.353 -5.746 1.00 51.62 240 ALA A C 1
ATOM 1884 O O . ALA A 1 240 ? -12.975 23.309 -6.461 1.00 51.62 240 ALA A O 1
ATOM 1885 N N . ASP A 1 241 ? -13.843 21.258 -6.265 1.00 49.34 241 ASP A N 1
ATOM 1886 C CA . ASP A 1 241 ? -14.024 21.127 -7.727 1.00 49.34 241 ASP A CA 1
ATOM 1887 C C . ASP A 1 241 ? -15.244 20.309 -8.209 1.00 49.34 241 ASP A C 1
ATOM 1889 O O . ASP A 1 241 ? -15.764 19.442 -7.510 1.00 49.34 241 ASP A O 1
ATOM 1893 N N . ALA A 1 242 ? -15.706 20.555 -9.442 1.00 44.78 242 ALA A N 1
ATOM 1894 C CA . ALA A 1 242 ? -16.995 20.096 -10.003 1.00 44.78 242 ALA A CA 1
ATOM 1895 C C . ALA A 1 242 ? -17.206 18.560 -10.116 1.00 44.78 242 ALA A C 1
ATOM 1897 O O . ALA A 1 242 ? -18.319 18.113 -10.406 1.00 44.78 242 ALA A O 1
ATOM 1898 N N . LYS A 1 243 ? -16.190 17.730 -9.825 1.00 53.62 243 LYS A N 1
ATOM 1899 C CA . LYS A 1 243 ? -16.285 16.251 -9.744 1.00 53.62 243 LYS A CA 1
ATOM 1900 C C . LYS A 1 243 ? -16.978 15.734 -8.460 1.00 53.62 243 LYS A C 1
ATOM 1902 O O . LYS A 1 243 ? -17.165 14.528 -8.303 1.00 53.62 243 LYS A O 1
ATOM 1907 N N . ILE A 1 244 ? -17.421 16.630 -7.567 1.00 59.31 244 ILE A N 1
ATOM 1908 C CA . ILE A 1 244 ? -18.124 16.328 -6.301 1.00 59.31 244 ILE A CA 1
ATOM 1909 C C . ILE A 1 244 ? -19.365 15.431 -6.482 1.00 59.31 244 ILE A C 1
ATOM 1911 O O . ILE A 1 244 ? -19.650 14.611 -5.610 1.00 59.31 244 ILE A O 1
ATOM 1915 N N . SER A 1 245 ? -20.108 15.534 -7.592 1.00 64.88 245 SER A N 1
ATOM 1916 C CA . SER A 1 245 ? -21.383 14.808 -7.747 1.00 64.88 245 SER A CA 1
ATOM 1917 C C . SER A 1 245 ? -21.212 13.283 -7.814 1.00 64.88 245 SER A C 1
ATOM 1919 O O . SER A 1 245 ? -21.968 12.561 -7.164 1.00 64.88 245 SER A O 1
ATOM 1921 N N . ALA A 1 246 ? -20.191 12.778 -8.512 1.00 71.69 246 ALA A N 1
ATOM 1922 C CA . ALA A 1 246 ? -19.947 11.341 -8.636 1.00 71.69 246 ALA A CA 1
ATOM 1923 C C . ALA A 1 246 ? -19.392 10.739 -7.332 1.00 71.69 246 ALA A C 1
ATOM 1925 O O . ALA A 1 246 ? -19.904 9.724 -6.857 1.00 71.69 246 ALA A O 1
ATOM 1926 N N . PHE A 1 247 ? -18.430 11.413 -6.692 1.00 75.88 247 PHE A N 1
ATOM 1927 C CA . PHE A 1 247 ? -17.892 10.978 -5.399 1.00 75.88 247 PHE A CA 1
ATOM 1928 C C . PHE A 1 247 ? -18.932 11.050 -4.278 1.00 75.88 247 PHE A C 1
ATOM 1930 O O . PHE A 1 247 ? -19.034 10.118 -3.487 1.00 75.88 247 PHE A O 1
ATOM 1937 N N . SER A 1 248 ? -19.787 12.077 -4.255 1.00 82.31 248 SER A N 1
ATOM 1938 C CA . SER A 1 248 ? -20.893 12.145 -3.290 1.00 82.31 248 SER A CA 1
ATOM 1939 C C . SER A 1 248 ? -21.851 10.956 -3.417 1.00 82.31 248 SER A C 1
ATOM 1941 O O . SER A 1 248 ? -22.283 10.395 -2.409 1.00 82.31 248 SER A O 1
ATOM 1943 N N . ARG A 1 249 ? -22.142 10.522 -4.653 1.00 83.12 249 ARG A N 1
ATOM 1944 C CA . ARG A 1 249 ? -22.976 9.346 -4.913 1.00 83.12 249 ARG A CA 1
ATOM 1945 C C . ARG A 1 249 ? -22.299 8.068 -4.423 1.00 83.12 249 ARG A C 1
ATOM 1947 O O . ARG A 1 249 ? -22.978 7.256 -3.801 1.00 83.12 249 ARG A O 1
ATOM 1954 N N . ILE A 1 250 ? -20.990 7.918 -4.635 1.00 83.94 250 ILE A N 1
ATOM 1955 C CA . ILE A 1 250 ? -20.211 6.803 -4.076 1.00 83.94 250 ILE A CA 1
ATOM 1956 C C . ILE A 1 250 ? -20.319 6.791 -2.554 1.00 83.94 250 ILE A C 1
ATOM 1958 O O . ILE A 1 250 ? -20.737 5.782 -2.000 1.00 83.94 250 ILE A O 1
ATOM 1962 N N . ILE A 1 251 ? -20.045 7.906 -1.873 1.00 87.19 251 ILE A N 1
ATOM 1963 C CA . ILE A 1 251 ? -20.110 7.975 -0.405 1.00 87.19 251 ILE A CA 1
ATOM 1964 C C . ILE A 1 251 ? -21.499 7.598 0.129 1.00 87.19 251 ILE A C 1
ATOM 1966 O O . ILE A 1 251 ? -21.606 6.850 1.102 1.00 87.19 251 ILE A O 1
ATOM 1970 N N . ILE A 1 252 ? -22.575 8.052 -0.522 1.00 86.69 252 ILE A N 1
ATOM 1971 C CA . ILE A 1 252 ? -23.950 7.677 -0.150 1.00 86.69 252 ILE A CA 1
ATOM 1972 C C . ILE A 1 252 ? -24.176 6.166 -0.298 1.00 86.69 252 ILE A C 1
ATOM 1974 O O . ILE A 1 252 ? -24.777 5.546 0.582 1.00 86.69 252 ILE A O 1
ATOM 1978 N N . LEU A 1 253 ? -23.715 5.570 -1.401 1.00 87.06 253 LEU A N 1
ATOM 1979 C CA . LEU A 1 253 ? -23.865 4.137 -1.657 1.00 87.06 253 LEU A CA 1
ATOM 1980 C C . LEU A 1 253 ? -23.011 3.295 -0.699 1.00 87.06 253 LEU A C 1
ATOM 1982 O O . LEU A 1 253 ? -23.514 2.308 -0.168 1.00 87.06 253 LEU A O 1
ATOM 1986 N N . LEU A 1 254 ? -21.774 3.711 -0.406 1.00 87.81 254 LEU A N 1
ATOM 1987 C CA . LEU A 1 254 ? -20.906 3.050 0.573 1.00 87.81 254 LEU A CA 1
ATOM 1988 C C . LEU A 1 254 ? -21.521 3.071 1.972 1.00 87.81 254 LEU A C 1
ATOM 1990 O O . LEU A 1 254 ? -21.554 2.038 2.634 1.00 87.81 254 LEU A O 1
ATOM 1994 N N . ARG A 1 255 ? -22.068 4.215 2.405 1.00 89.50 255 ARG A N 1
ATOM 1995 C CA . ARG A 1 255 ? -22.749 4.335 3.701 1.00 89.50 255 ARG A CA 1
ATOM 1996 C C . ARG A 1 255 ? -23.904 3.341 3.820 1.00 89.50 255 ARG A C 1
ATOM 1998 O O . ARG A 1 255 ? -23.996 2.628 4.814 1.00 89.50 255 ARG A O 1
ATOM 2005 N N . ARG A 1 256 ? -24.750 3.260 2.787 1.00 88.50 256 ARG A N 1
ATOM 2006 C CA . ARG A 1 256 ? -25.858 2.290 2.735 1.00 88.50 256 ARG A CA 1
ATOM 2007 C C . ARG A 1 256 ? -25.352 0.852 2.775 1.00 88.50 256 ARG A C 1
ATOM 2009 O O . ARG A 1 256 ? -25.888 0.053 3.530 1.00 88.50 256 ARG A O 1
ATOM 2016 N N . LEU A 1 257 ? -24.293 0.543 2.026 1.00 88.88 257 LEU A N 1
ATOM 2017 C CA . LEU A 1 257 ? -23.701 -0.793 2.011 1.00 88.88 257 LEU A CA 1
ATOM 2018 C C . LEU A 1 257 ? -23.166 -1.193 3.398 1.00 88.88 257 LEU A C 1
ATOM 2020 O O . LEU A 1 257 ? -23.388 -2.324 3.824 1.00 88.88 257 LEU A O 1
ATOM 2024 N N . VAL A 1 258 ? -22.513 -0.273 4.124 1.00 87.06 258 VAL A N 1
ATOM 2025 C CA . VAL A 1 258 ? -22.054 -0.494 5.512 1.00 87.06 258 VAL A CA 1
ATOM 2026 C C . VAL A 1 258 ? -23.233 -0.771 6.440 1.00 87.06 258 VAL A C 1
ATOM 2028 O O . VAL A 1 258 ? -23.190 -1.731 7.210 1.00 87.06 258 VAL A O 1
ATOM 2031 N N . GLU A 1 259 ? -24.287 0.043 6.365 1.00 88.56 259 GLU A N 1
ATOM 2032 C CA . GLU A 1 259 ? -25.492 -0.129 7.184 1.00 88.56 259 GLU A CA 1
ATOM 2033 C C . GLU A 1 259 ? -26.186 -1.471 6.909 1.00 88.56 259 GLU A C 1
ATOM 2035 O O . GLU A 1 259 ? -26.612 -2.150 7.846 1.00 88.56 259 GLU A O 1
ATOM 2040 N N . ASP A 1 260 ? -26.276 -1.878 5.642 1.00 87.19 260 ASP A N 1
ATOM 2041 C CA . ASP A 1 260 ? -26.892 -3.143 5.244 1.00 87.19 260 ASP A CA 1
ATOM 2042 C C . ASP A 1 260 ? -26.049 -4.347 5.683 1.00 87.19 260 ASP A C 1
ATOM 2044 O O . ASP A 1 260 ? -26.600 -5.312 6.218 1.00 87.19 260 ASP A O 1
ATOM 2048 N N . ALA A 1 261 ? -24.721 -4.288 5.535 1.00 84.44 261 ALA A N 1
ATOM 2049 C CA . ALA A 1 261 ? -23.815 -5.337 6.003 1.00 84.44 261 ALA A CA 1
ATOM 2050 C C . ALA A 1 261 ? -23.848 -5.470 7.535 1.00 84.44 261 ALA A C 1
ATOM 2052 O O . ALA A 1 261 ? -23.911 -6.577 8.068 1.00 84.44 261 ALA A O 1
ATOM 2053 N N . GLU A 1 262 ? -23.887 -4.353 8.264 1.00 86.00 262 GLU A N 1
ATOM 2054 C CA . GLU A 1 262 ? -24.031 -4.359 9.720 1.00 86.00 262 GLU A CA 1
ATOM 2055 C C . GLU A 1 262 ? -25.381 -4.935 10.164 1.00 86.00 262 GLU A C 1
ATOM 2057 O O . GLU A 1 262 ? -25.435 -5.754 11.087 1.00 86.00 262 GLU A O 1
ATOM 2062 N N . ARG A 1 263 ? -26.481 -4.564 9.499 1.00 84.44 263 ARG A N 1
ATOM 2063 C CA . ARG A 1 263 ? -27.802 -5.156 9.760 1.00 84.44 263 ARG A CA 1
ATOM 2064 C C . ARG A 1 263 ? -27.820 -6.649 9.463 1.00 84.44 263 ARG A C 1
ATOM 2066 O O . ARG A 1 263 ? -28.393 -7.398 10.243 1.00 84.44 263 ARG A O 1
ATOM 2073 N N . TYR A 1 264 ? -27.191 -7.082 8.376 1.00 81.00 264 TYR A N 1
ATOM 2074 C CA . TYR A 1 264 ? -27.101 -8.494 8.018 1.00 81.00 264 TYR A CA 1
ATOM 2075 C C . TYR A 1 264 ? -26.308 -9.290 9.059 1.00 81.00 264 TYR A C 1
ATOM 2077 O O . TYR A 1 264 ? -26.807 -10.281 9.582 1.00 81.00 264 TYR A O 1
ATOM 2085 N N . VAL A 1 265 ? -25.111 -8.826 9.435 1.00 79.12 265 VAL A N 1
ATOM 2086 C CA . VAL A 1 265 ? -24.259 -9.512 10.421 1.00 79.12 265 VAL A CA 1
ATOM 2087 C C . VAL A 1 265 ? -24.868 -9.483 11.824 1.00 79.12 265 VAL A C 1
ATOM 2089 O O . VAL A 1 265 ? -24.802 -10.479 12.533 1.00 79.12 265 VAL A O 1
ATOM 2092 N N . SER A 1 266 ? -25.514 -8.387 12.233 1.00 77.44 266 SER A N 1
ATOM 2093 C CA . SER A 1 266 ? -26.211 -8.317 13.532 1.00 77.44 266 SER A CA 1
ATOM 2094 C C . SER A 1 266 ? -27.456 -9.202 13.603 1.00 77.44 266 SER A C 1
ATOM 2096 O O . SER A 1 266 ? -27.863 -9.592 14.696 1.00 77.44 266 SER A O 1
ATOM 2098 N N . ARG A 1 267 ? -28.050 -9.529 12.450 1.00 75.56 267 ARG A N 1
ATOM 2099 C CA . ARG A 1 267 ? -29.194 -10.435 12.340 1.00 75.56 267 ARG A CA 1
ATOM 2100 C C . ARG A 1 267 ? -28.814 -11.865 12.007 1.00 75.56 267 ARG A C 1
ATOM 2102 O O . ARG A 1 267 ? -29.733 -12.671 12.093 1.00 75.56 267 ARG A O 1
ATOM 2109 N N . MET A 1 268 ? -27.549 -12.138 11.629 1.00 67.50 268 MET A N 1
ATOM 2110 C CA . MET A 1 268 ? -27.032 -13.415 11.100 1.00 67.50 268 MET A CA 1
ATOM 2111 C C . MET A 1 268 ? -27.880 -14.579 11.622 1.00 67.50 268 MET A C 1
ATOM 2113 O O . MET A 1 268 ? -27.684 -15.012 12.762 1.00 67.50 268 MET A O 1
ATOM 2117 N N . PRO A 1 269 ? -28.911 -14.999 10.861 1.00 52.56 269 PRO A N 1
ATOM 2118 C CA . PRO A 1 269 ? -29.956 -15.817 11.444 1.00 52.56 269 PRO A CA 1
ATOM 2119 C C . PRO A 1 269 ? -29.441 -17.236 11.612 1.00 52.56 269 PRO A C 1
ATOM 2121 O O . PRO A 1 269 ? -28.601 -17.700 10.842 1.00 52.56 269 PRO A O 1
ATOM 2124 N N . GLU A 1 270 ? -30.075 -17.990 12.502 1.00 48.72 270 GLU A N 1
ATOM 2125 C CA . GLU A 1 270 ? -29.951 -19.448 12.556 1.00 48.72 270 GLU A CA 1
ATOM 2126 C C . GLU A 1 270 ? -30.297 -20.163 11.224 1.00 48.72 270 GLU A C 1
ATOM 2128 O O . GLU A 1 270 ? -30.135 -21.379 11.162 1.00 48.72 270 GLU A O 1
ATOM 2133 N N . LYS A 1 271 ? -30.749 -19.463 10.159 1.00 45.72 271 LYS A N 1
ATOM 2134 C CA . LYS A 1 271 ? -30.708 -19.867 8.729 1.00 45.72 271 LYS A CA 1
ATOM 2135 C C . LYS A 1 271 ? -31.350 -18.813 7.800 1.00 45.72 271 LYS A C 1
ATOM 2137 O O . LYS A 1 271 ? -32.505 -18.455 7.992 1.00 45.72 271 LYS A O 1
ATOM 2142 N N . GLY A 1 272 ? -30.682 -18.470 6.691 1.00 50.59 272 GLY A N 1
ATOM 2143 C CA . GLY A 1 272 ? -31.342 -18.401 5.371 1.00 50.59 272 GLY A CA 1
ATOM 2144 C C . GLY A 1 272 ? -31.685 -17.052 4.716 1.00 50.59 272 GLY A C 1
ATOM 2145 O O . GLY A 1 272 ? -32.141 -17.088 3.572 1.00 50.59 272 GLY A O 1
ATOM 2146 N N . GLU A 1 273 ? -31.466 -15.887 5.332 1.00 55.09 273 GLU A N 1
ATOM 2147 C CA . GLU A 1 273 ? -31.625 -14.611 4.605 1.00 55.09 273 GLU A CA 1
ATOM 2148 C C . GLU A 1 273 ? -30.458 -14.401 3.625 1.00 55.09 273 GLU A C 1
ATOM 2150 O O . GLU A 1 273 ? -29.298 -14.601 3.975 1.00 55.09 273 GLU A O 1
ATOM 2155 N N . LYS A 1 274 ? -30.753 -14.028 2.373 1.00 58.31 274 LYS A N 1
ATOM 2156 C CA . LYS A 1 274 ? -29.729 -13.663 1.383 1.00 58.31 274 LYS A CA 1
ATOM 2157 C C . LYS A 1 274 ? -29.397 -12.182 1.525 1.00 58.31 274 LYS A C 1
ATOM 2159 O O . LYS A 1 274 ? -30.306 -11.355 1.518 1.00 58.31 274 LYS A O 1
ATOM 2164 N N . PHE A 1 275 ? -28.109 -11.851 1.566 1.00 65.50 275 PHE A N 1
ATOM 2165 C CA . PHE A 1 275 ? -27.656 -10.475 1.407 1.00 65.50 275 PHE A CA 1
ATOM 2166 C C . PHE A 1 275 ? -27.993 -10.000 -0.012 1.00 65.50 275 PHE A C 1
ATOM 2168 O O . PHE A 1 275 ? -27.456 -10.508 -0.995 1.00 65.50 275 PHE A O 1
ATOM 2175 N N . ALA A 1 276 ? -28.947 -9.080 -0.132 1.00 60.47 276 ALA A N 1
ATOM 2176 C CA . ALA A 1 276 ? -29.327 -8.491 -1.407 1.00 60.47 276 ALA A CA 1
ATOM 2177 C C . ALA A 1 276 ? -28.628 -7.139 -1.535 1.00 60.47 276 ALA A C 1
ATOM 2179 O O . ALA A 1 276 ? -29.048 -6.178 -0.897 1.00 60.47 276 ALA A O 1
ATOM 2180 N N . SER A 1 277 ? -27.582 -7.041 -2.358 1.00 58.03 277 SER A N 1
ATOM 2181 C CA . SER A 1 277 ? -26.980 -5.736 -2.642 1.00 58.03 277 SER A CA 1
ATOM 2182 C C . SER A 1 277 ? -26.755 -5.519 -4.139 1.00 58.03 277 SER A C 1
ATOM 2184 O O . SER A 1 277 ? -25.645 -5.584 -4.650 1.00 58.03 277 SER A O 1
ATOM 2186 N N . GLY A 1 278 ? -27.825 -5.145 -4.854 1.00 62.09 278 GLY A N 1
ATOM 2187 C CA . GLY A 1 278 ? -27.684 -4.494 -6.172 1.00 62.09 278 GLY A CA 1
ATOM 2188 C C . GLY A 1 278 ? -26.825 -3.214 -6.113 1.00 62.09 278 GLY A C 1
ATOM 2189 O O . GLY A 1 278 ? -26.341 -2.730 -7.126 1.00 62.09 278 GLY A O 1
ATOM 2190 N N . LEU A 1 279 ? -26.564 -2.710 -4.900 1.00 67.56 279 LEU A N 1
ATOM 2191 C CA . LEU A 1 279 ? -25.643 -1.615 -4.604 1.00 67.56 279 LEU A CA 1
ATOM 2192 C C . LEU A 1 279 ? -24.183 -1.914 -4.984 1.00 67.56 279 LEU A C 1
ATOM 2194 O O . LEU A 1 279 ? -23.472 -0.978 -5.340 1.00 67.56 279 LEU A O 1
ATOM 2198 N N . GLN A 1 280 ? -23.718 -3.168 -4.895 1.00 71.81 280 GLN A N 1
ATOM 2199 C CA . GLN A 1 280 ? -22.333 -3.511 -5.251 1.00 71.81 280 GLN A CA 1
ATOM 2200 C C . GLN A 1 280 ? -22.091 -3.397 -6.763 1.00 71.81 280 GLN A C 1
ATOM 2202 O O . GLN A 1 280 ? -21.050 -2.885 -7.171 1.00 71.81 280 GLN A O 1
ATOM 2207 N N . GLU A 1 281 ? -23.058 -3.798 -7.592 1.00 76.25 281 GLU A N 1
ATOM 2208 C CA . GLU A 1 281 ? -22.977 -3.661 -9.054 1.00 76.25 281 GLU A CA 1
ATOM 2209 C C . GLU A 1 281 ? -22.984 -2.182 -9.478 1.00 76.25 281 GLU A C 1
ATOM 2211 O O . GLU A 1 281 ? -22.120 -1.751 -10.246 1.00 76.25 281 GLU A O 1
ATOM 2216 N N . ASP A 1 282 ? -23.889 -1.381 -8.899 1.00 74.06 282 ASP A N 1
ATOM 2217 C CA . ASP A 1 282 ? -23.959 0.070 -9.121 1.00 74.06 282 ASP A CA 1
ATOM 2218 C C . ASP A 1 282 ? -22.663 0.790 -8.700 1.00 74.06 282 ASP A C 1
ATOM 2220 O O . ASP A 1 282 ? -22.191 1.696 -9.393 1.00 74.06 282 ASP A O 1
ATOM 2224 N N . LEU A 1 283 ? -22.073 0.394 -7.563 1.00 75.75 283 LEU A N 1
ATOM 2225 C CA . LEU A 1 283 ? -20.792 0.922 -7.086 1.00 75.75 283 LEU A CA 1
ATOM 2226 C C . LEU A 1 283 ? -19.642 0.541 -8.021 1.00 75.75 283 LEU A C 1
ATOM 2228 O O . LEU A 1 283 ? -18.853 1.417 -8.367 1.00 75.75 283 LEU A O 1
ATOM 2232 N N . SER A 1 284 ? -19.563 -0.717 -8.465 1.00 78.50 284 SER A N 1
ATOM 2233 C CA . SER A 1 284 ? -18.495 -1.172 -9.365 1.00 78.50 284 SER A CA 1
ATOM 2234 C C . SER A 1 284 ? -18.480 -0.358 -10.657 1.00 78.50 284 SER A C 1
ATOM 2236 O O . SER A 1 284 ? -17.451 0.202 -11.023 1.00 78.50 284 SER A O 1
ATOM 2238 N N . HIS A 1 285 ? -19.645 -0.192 -11.294 1.00 80.12 285 HIS A N 1
ATOM 2239 C CA . HIS A 1 285 ? -19.759 0.577 -12.533 1.00 80.12 285 HIS A CA 1
ATOM 2240 C C . HIS A 1 285 ? -19.349 2.050 -12.348 1.00 80.12 285 HIS A C 1
ATOM 2242 O O . HIS A 1 285 ? -18.692 2.640 -13.212 1.00 80.12 285 HIS A O 1
ATOM 2248 N N . LEU A 1 286 ? -19.740 2.678 -11.232 1.00 76.38 286 LEU A N 1
ATOM 2249 C CA . LEU A 1 286 ? -19.374 4.068 -10.931 1.00 76.38 286 LEU A CA 1
ATOM 2250 C C . LEU A 1 286 ? -17.871 4.236 -10.679 1.00 76.38 286 LEU A C 1
ATOM 2252 O O . LEU A 1 286 ? -17.293 5.223 -11.137 1.00 76.38 286 LEU A O 1
ATOM 2256 N N . LEU A 1 287 ? -17.247 3.287 -9.978 1.00 76.69 287 LEU A N 1
ATOM 2257 C CA . LEU A 1 287 ? -15.809 3.300 -9.705 1.00 76.69 287 LEU A CA 1
ATOM 2258 C C . LEU A 1 287 ? -15.002 3.122 -10.992 1.00 76.69 287 LEU A C 1
ATOM 2260 O O . LEU A 1 287 ? -14.097 3.913 -11.243 1.00 76.69 287 LEU A O 1
ATOM 2264 N N . ASP A 1 288 ? -15.388 2.175 -11.847 1.00 78.56 288 ASP A N 1
ATOM 2265 C CA . ASP A 1 288 ? -14.700 1.924 -13.118 1.00 78.56 288 ASP A CA 1
ATOM 2266 C C . ASP A 1 288 ? -14.797 3.135 -14.065 1.00 78.56 288 ASP A C 1
ATOM 2268 O O . ASP A 1 288 ? -13.820 3.509 -14.714 1.00 78.56 288 ASP A O 1
ATOM 2272 N N . THR A 1 289 ? -15.949 3.818 -14.086 1.00 75.38 289 THR A N 1
ATOM 2273 C CA . THR A 1 289 ? -16.136 5.060 -14.861 1.00 75.38 289 THR A CA 1
ATOM 2274 C C . THR A 1 289 ? -15.236 6.193 -14.349 1.00 75.38 289 THR A C 1
ATOM 2276 O O . THR A 1 289 ? -14.705 6.980 -15.134 1.00 75.38 289 THR A O 1
ATOM 2279 N N . LEU A 1 290 ? -15.057 6.304 -13.028 1.00 67.00 290 LEU A N 1
ATOM 2280 C CA . LEU A 1 290 ? -14.226 7.349 -12.431 1.00 67.00 290 LEU A CA 1
ATOM 2281 C C . LEU A 1 290 ? -12.732 7.077 -12.592 1.00 67.00 290 LEU A C 1
ATOM 2283 O O . LEU A 1 290 ? -12.005 8.022 -12.894 1.00 67.00 290 LEU A O 1
ATOM 2287 N N . GLU A 1 291 ? -12.280 5.828 -12.467 1.00 65.75 291 GLU A N 1
ATOM 2288 C CA . GLU A 1 291 ? -10.884 5.451 -12.737 1.00 65.75 291 GLU A CA 1
ATOM 2289 C C . GLU A 1 291 ? -10.478 5.776 -14.175 1.00 65.75 291 GLU A C 1
ATOM 2291 O O . GLU A 1 291 ? -9.422 6.366 -14.403 1.00 65.75 291 GLU A O 1
ATOM 2296 N N . GLN A 1 292 ? -11.356 5.491 -15.141 1.00 69.56 292 GLN A N 1
ATOM 2297 C CA . GLN A 1 292 ? -11.137 5.855 -16.544 1.00 69.56 292 GLN A CA 1
ATOM 2298 C C . GLN A 1 292 ? -11.065 7.373 -16.764 1.00 69.56 292 GLN A C 1
ATOM 2300 O O . GLN A 1 292 ? -10.411 7.820 -17.695 1.00 69.56 292 GLN A O 1
ATOM 2305 N N . SER A 1 293 ? -11.719 8.175 -15.916 1.00 59.81 293 SER A N 1
ATOM 2306 C CA . SER A 1 293 ? -11.693 9.647 -15.991 1.00 59.81 293 SER A CA 1
ATOM 2307 C C . SER A 1 293 ? -10.505 10.303 -15.267 1.00 59.81 293 SER A C 1
ATOM 2309 O O . SER A 1 293 ? -10.364 11.532 -15.295 1.00 59.81 293 SER A O 1
ATOM 2311 N N . LEU A 1 294 ? -9.730 9.502 -14.530 1.00 53.16 294 LEU A N 1
ATOM 2312 C CA . LEU A 1 294 ? -8.546 9.908 -13.766 1.00 53.16 294 LEU A CA 1
ATOM 2313 C C . LEU A 1 294 ? -7.235 9.409 -14.398 1.00 53.16 294 LEU A C 1
ATOM 2315 O O . LEU A 1 294 ? -6.179 9.897 -13.999 1.00 53.16 294 LEU A O 1
ATOM 2319 N N . SER A 1 295 ? -7.326 8.464 -15.341 1.00 49.12 295 SER A N 1
ATOM 2320 C CA . SER A 1 295 ? -6.236 7.984 -16.206 1.00 49.12 295 SER A CA 1
ATOM 2321 C C . SER A 1 295 ? -6.059 8.902 -17.414 1.00 49.12 295 SER A C 1
ATOM 2323 O O . SER A 1 295 ? -4.906 9.057 -17.865 1.00 49.12 295 SER A O 1
#

Foldseek 3Di:
DDDDDDDDPPVVLVVVQVVCVVVVDHPVRVVVVQVVCCVVPVDRPDDPDPPPPLPQLLVLLVVLLVLLVVLLVLLVVLLVVLQDPPDVCSVVSLVVSLVSLVVSVVSCVVCVVSNQVHPLQWDWFDDPDRDTDIDGLDDPLSVVLSVLSVQLSVCSVPNVSNVVSSVSNVVSSVLSVCSSVVDQDLLNLLVLLLVLLVLLLVLLCQLQDQPDDLVRSVVSLVSSVSSLVSNVRSLVVSPDDDVNVLSVVSNVLSVVSSVLSVVCSVCVDPDDDHSDPPSSVVNVVSSVVVVVVSD